Protein AF-A0A916MG91-F1 (afdb_monomer_lite)

pLDDT: mean 70.11, std 14.95, range [37.06, 92.94]

Structure (mmCIF, N/CA/C/O backbone):
data_AF-A0A916MG91-F1
#
_entry.id   AF-A0A916MG91-F1
#
loop_
_atom_site.group_PDB
_atom_site.id
_atom_site.type_symbol
_atom_site.label_atom_id
_atom_site.label_alt_id
_atom_site.label_comp_id
_atom_site.label_asym_id
_atom_site.label_entity_id
_atom_site.label_seq_id
_atom_site.pdbx_PDB_ins_code
_atom_site.Cartn_x
_atom_site.Cartn_y
_atom_site.Cartn_z
_atom_site.occupancy
_atom_site.B_iso_or_equiv
_atom_site.auth_seq_id
_atom_site.auth_comp_id
_atom_site.auth_asym_id
_atom_site.auth_atom_id
_atom_site.pdbx_PDB_model_num
ATOM 1 N N . MET A 1 1 ? -17.943 -15.884 70.610 1.00 44.38 1 MET A N 1
ATOM 2 C CA . MET A 1 1 ? -17.975 -14.439 70.928 1.00 44.38 1 MET A CA 1
ATOM 3 C C . MET A 1 1 ? -16.924 -13.739 70.075 1.00 44.38 1 MET A C 1
ATOM 5 O O . MET A 1 1 ? -15.753 -13.797 70.412 1.00 44.38 1 MET A O 1
ATOM 9 N N . PHE A 1 2 ? -17.312 -13.151 68.939 1.00 49.06 2 PHE A N 1
ATOM 10 C CA . PHE A 1 2 ? -16.419 -12.289 68.156 1.00 49.06 2 PHE A CA 1
ATOM 11 C C . PHE A 1 2 ? -16.442 -10.889 68.780 1.00 49.06 2 PHE A C 1
ATOM 13 O O . PHE A 1 2 ? -17.514 -10.312 68.964 1.00 49.06 2 PHE A O 1
ATOM 20 N N . ALA A 1 3 ? -15.274 -10.386 69.182 1.00 47.41 3 ALA A N 1
ATOM 21 C CA . ALA A 1 3 ? -15.142 -9.119 69.887 1.00 47.41 3 ALA A CA 1
ATOM 22 C C . ALA A 1 3 ? -15.702 -7.952 69.052 1.00 47.41 3 ALA A C 1
ATOM 24 O O . ALA A 1 3 ? -15.454 -7.830 67.852 1.00 47.41 3 ALA A O 1
ATOM 25 N N . LYS A 1 4 ? -16.462 -7.079 69.722 1.00 59.22 4 LYS A N 1
ATOM 26 C CA . LYS A 1 4 ? -17.221 -5.936 69.179 1.00 59.22 4 LYS A CA 1
ATOM 27 C C . LYS A 1 4 ? -16.354 -4.890 68.443 1.00 59.22 4 LYS A C 1
ATOM 29 O O . LYS A 1 4 ? -16.895 -3.985 67.816 1.00 59.22 4 LYS A O 1
ATOM 34 N N . THR A 1 5 ? -15.031 -5.026 68.483 1.00 60.88 5 THR A N 1
ATOM 35 C CA . THR A 1 5 ? -14.034 -4.089 67.949 1.00 60.88 5 THR A CA 1
ATOM 36 C C . THR A 1 5 ? -13.700 -4.265 66.463 1.00 60.88 5 THR A C 1
ATOM 38 O O . THR A 1 5 ? -13.285 -3.295 65.840 1.00 60.88 5 THR A O 1
ATOM 41 N N . ASN A 1 6 ? -13.969 -5.418 65.833 1.00 56.56 6 ASN A N 1
ATOM 42 C CA . ASN A 1 6 ? -13.583 -5.643 64.423 1.00 56.56 6 ASN A CA 1
ATOM 43 C C . ASN A 1 6 ? -14.666 -5.278 63.393 1.00 56.56 6 ASN A C 1
ATOM 45 O O . ASN A 1 6 ? -14.432 -5.368 62.189 1.00 56.56 6 ASN A O 1
ATOM 49 N N . ARG A 1 7 ? -15.855 -4.837 63.830 1.00 60.12 7 ARG A N 1
ATOM 50 C CA . ARG A 1 7 ? -16.972 -4.523 62.917 1.00 60.12 7 ARG A CA 1
ATOM 51 C C . ARG A 1 7 ? -16.680 -3.323 62.010 1.00 60.12 7 ARG A C 1
ATOM 53 O O . ARG A 1 7 ? -17.180 -3.277 60.893 1.00 60.12 7 ARG A O 1
ATOM 60 N N . TRP A 1 8 ? -15.835 -2.398 62.463 1.00 62.75 8 TRP A N 1
ATOM 61 C CA . TRP A 1 8 ? -15.419 -1.221 61.694 1.00 62.75 8 TRP A CA 1
ATOM 62 C C . TRP A 1 8 ? -14.455 -1.551 60.549 1.00 62.75 8 TRP A C 1
ATOM 64 O O . TRP A 1 8 ? -14.476 -0.863 59.535 1.00 62.75 8 TRP A O 1
ATOM 74 N N . ILE A 1 9 ? -13.683 -2.639 60.666 1.00 69.44 9 ILE A N 1
ATOM 75 C CA . ILE A 1 9 ? -12.753 -3.091 59.618 1.00 69.44 9 ILE A CA 1
ATOM 76 C C . ILE A 1 9 ? -13.534 -3.572 58.389 1.00 69.44 9 ILE A C 1
ATOM 78 O O . ILE A 1 9 ? -13.185 -3.242 57.263 1.00 69.44 9 ILE A O 1
ATOM 82 N N . PHE A 1 10 ? -14.645 -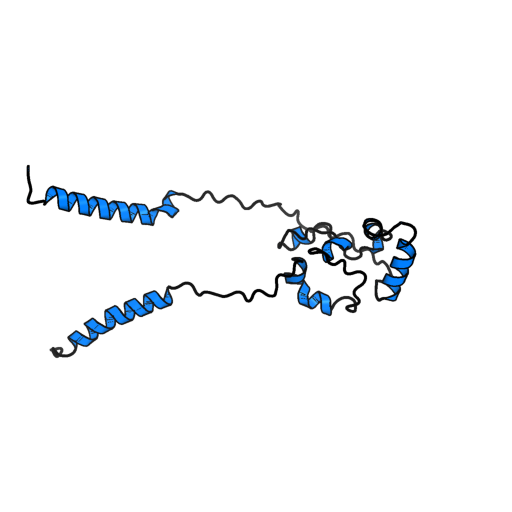4.287 58.591 1.00 62.59 10 PHE A N 1
ATOM 83 C CA . PHE A 1 10 ? -15.494 -4.742 57.485 1.00 62.59 10 PHE A CA 1
ATOM 84 C C . PHE A 1 10 ? -16.262 -3.597 56.815 1.00 62.59 10 PHE A C 1
ATOM 86 O O . PHE A 1 10 ? -16.460 -3.623 55.603 1.00 62.59 10 PHE A O 1
ATOM 93 N N . VAL A 1 11 ? -16.652 -2.570 57.577 1.00 75.44 11 VAL A N 1
ATOM 94 C CA . VAL A 1 11 ? -17.346 -1.391 57.033 1.00 75.44 11 VAL A CA 1
ATOM 95 C C . VAL A 1 11 ? -16.417 -0.540 56.160 1.00 75.44 11 VAL A C 1
ATOM 97 O O . VAL A 1 11 ? -16.887 0.028 55.180 1.00 75.44 11 VAL A O 1
ATOM 100 N N . SER A 1 12 ? -15.111 -0.484 56.449 1.00 77.75 12 SER A N 1
ATOM 101 C CA . SER A 1 12 ? -14.141 0.231 55.604 1.00 77.75 12 SER A CA 1
ATOM 102 C C . SER A 1 12 ? -13.589 -0.608 54.444 1.00 77.75 12 SER A C 1
ATOM 104 O O . SER A 1 12 ? -13.256 -0.052 53.399 1.00 77.75 12 SER A O 1
ATOM 106 N N . MET A 1 13 ? -13.536 -1.939 54.569 1.00 77.62 13 MET A N 1
ATOM 107 C CA . MET A 1 13 ? -13.020 -2.817 53.509 1.00 77.62 13 MET A CA 1
ATOM 108 C C . MET A 1 13 ? -13.930 -2.903 52.278 1.00 77.62 13 MET A C 1
ATOM 110 O O . MET A 1 13 ? -13.443 -2.990 51.154 1.00 77.62 13 MET A O 1
ATOM 114 N N . ILE A 1 14 ? -15.249 -2.895 52.483 1.00 80.81 14 ILE A N 1
ATOM 115 C CA . ILE A 1 14 ? -16.240 -3.028 51.405 1.00 80.81 14 ILE A CA 1
ATOM 116 C C . ILE A 1 14 ? -16.181 -1.858 50.403 1.00 80.81 14 ILE A C 1
ATOM 118 O O . ILE A 1 14 ? -16.087 -2.129 49.204 1.00 80.81 14 ILE A O 1
ATOM 122 N N . PRO A 1 15 ? -16.186 -0.573 50.820 1.00 84.06 15 PRO A N 1
ATOM 123 C CA . PRO A 1 15 ? -16.056 0.532 49.872 1.00 84.06 15 PRO A CA 1
ATOM 124 C C . PRO A 1 15 ? -14.682 0.552 49.189 1.00 84.06 15 PRO A C 1
ATOM 126 O O . PRO A 1 15 ? -14.604 0.895 48.013 1.00 84.06 15 PRO A O 1
ATOM 129 N N . LEU A 1 16 ? -13.616 0.124 49.878 1.00 86.12 16 LEU A N 1
ATOM 130 C CA . LEU A 1 16 ? -12.272 0.029 49.301 1.00 86.12 16 LEU A CA 1
ATOM 131 C C . LEU A 1 16 ? -12.199 -1.025 48.184 1.00 86.12 16 LEU A C 1
ATOM 133 O O . LEU A 1 16 ? -11.658 -0.755 47.115 1.00 86.12 16 LEU A O 1
ATOM 137 N N . LEU A 1 17 ? -12.784 -2.207 48.403 1.00 83.56 17 LEU A N 1
ATOM 138 C CA . LEU A 1 17 ? -12.876 -3.248 47.376 1.00 83.56 17 LEU A CA 1
ATOM 139 C C . LEU A 1 17 ? -13.743 -2.816 46.192 1.00 83.56 17 LEU A C 1
ATOM 141 O O . LEU A 1 17 ? -13.380 -3.095 45.053 1.00 83.56 17 LEU A O 1
ATOM 145 N N . MET A 1 18 ? -14.860 -2.122 46.439 1.00 83.62 18 MET A N 1
ATOM 146 C CA . MET A 1 18 ? -15.688 -1.594 45.351 1.00 83.62 18 MET A CA 1
ATOM 147 C C . MET A 1 18 ? -14.943 -0.543 44.528 1.00 83.62 18 MET A C 1
ATOM 149 O O . MET A 1 18 ? -14.994 -0.595 43.304 1.00 83.62 18 MET A O 1
ATOM 153 N N . ALA A 1 19 ? -14.204 0.366 45.168 1.00 86.25 19 ALA A N 1
ATOM 154 C CA . ALA A 1 19 ? -13.385 1.346 44.459 1.00 86.25 19 ALA A CA 1
ATOM 155 C C . ALA A 1 19 ? -12.307 0.666 43.599 1.00 86.25 19 ALA A C 1
ATOM 157 O O . ALA A 1 19 ? -12.116 1.035 42.443 1.00 86.25 19 ALA A O 1
ATOM 158 N N . LEU A 1 20 ? -11.650 -0.373 44.125 1.00 86.19 20 LEU A N 1
ATOM 159 C CA . LEU A 1 20 ? -10.637 -1.125 43.387 1.00 86.19 20 LEU A CA 1
ATOM 160 C C . LEU A 1 20 ? -11.232 -1.889 42.193 1.00 86.19 20 LEU A C 1
ATOM 162 O O . LEU A 1 20 ? -10.651 -1.879 41.110 1.00 86.19 20 LEU A O 1
ATOM 166 N N . ALA A 1 21 ? -12.406 -2.502 42.363 1.00 83.12 21 ALA A N 1
ATOM 167 C CA . ALA A 1 21 ? -13.119 -3.177 41.280 1.00 83.12 21 ALA A CA 1
ATOM 168 C C . ALA A 1 21 ? -13.534 -2.201 40.168 1.00 83.12 21 ALA A C 1
ATOM 170 O O . ALA A 1 21 ? -13.414 -2.535 38.991 1.00 83.12 21 ALA A O 1
ATOM 171 N N . VAL A 1 22 ? -13.949 -0.978 40.527 1.00 85.31 22 VAL A N 1
ATOM 172 C CA . VAL A 1 22 ? -14.235 0.083 39.552 1.00 85.31 22 VAL A CA 1
ATOM 173 C C . VAL A 1 22 ? -12.969 0.452 38.783 1.00 85.31 22 VAL A C 1
ATOM 175 O O . VAL A 1 22 ? -13.018 0.460 37.558 1.00 85.31 22 VAL A O 1
ATOM 178 N N . ILE A 1 23 ? -11.836 0.660 39.468 1.00 80.94 23 ILE A N 1
ATOM 179 C CA . ILE A 1 23 ? -10.546 1.002 38.839 1.00 80.94 23 ILE A CA 1
ATOM 180 C C . ILE A 1 23 ? -10.093 -0.079 37.844 1.00 80.94 23 ILE A C 1
ATOM 182 O O . ILE A 1 23 ? -9.669 0.239 36.736 1.00 80.94 23 ILE A O 1
ATOM 186 N N . LEU A 1 24 ? -10.244 -1.355 38.205 1.00 77.88 24 LEU A N 1
ATOM 187 C CA . 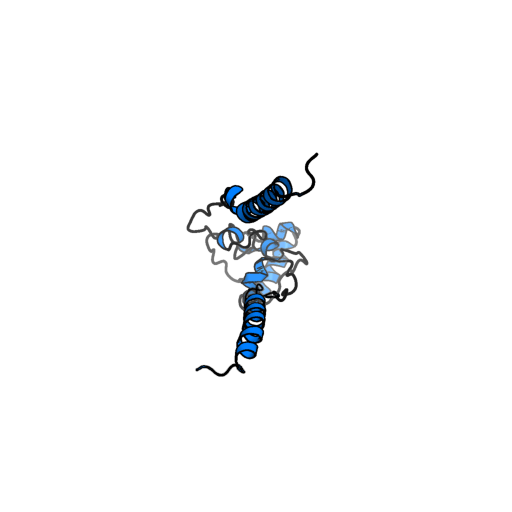LEU A 1 24 ? -9.907 -2.499 37.346 1.00 77.88 24 LEU A CA 1
ATOM 188 C C . LEU A 1 24 ? -10.868 -2.683 36.161 1.00 77.88 24 LEU A C 1
ATOM 190 O O . LEU A 1 24 ? -10.529 -3.375 35.205 1.00 77.88 24 LEU A O 1
ATOM 194 N N . SER A 1 25 ? -12.058 -2.084 36.220 1.00 73.25 25 SER A N 1
ATOM 195 C CA . SER A 1 25 ? -13.046 -2.113 35.137 1.00 73.25 25 SER A CA 1
ATOM 196 C C . SER A 1 25 ? -12.955 -0.921 34.181 1.00 73.25 25 SER A C 1
ATOM 198 O O . SER A 1 25 ? -13.704 -0.881 33.201 1.00 73.25 25 SER A O 1
ATOM 200 N N . LEU A 1 26 ? -12.046 0.037 34.420 1.00 76.38 26 LEU A N 1
ATOM 201 C CA . LEU A 1 26 ? -11.750 1.032 33.395 1.00 76.38 26 LEU A CA 1
ATOM 202 C C . LEU A 1 26 ? -11.085 0.330 32.202 1.00 76.38 26 LEU A C 1
ATOM 204 O O . LEU A 1 26 ? -10.164 -0.466 32.395 1.00 76.38 26 LEU A O 1
ATOM 208 N N . PRO A 1 27 ? -11.526 0.616 30.965 1.00 69.88 27 PRO A N 1
ATOM 209 C CA . PRO A 1 27 ? -10.853 0.104 29.785 1.00 69.88 27 PRO A CA 1
ATOM 210 C C . PRO A 1 27 ? -9.400 0.580 29.802 1.00 69.88 27 PRO A C 1
ATOM 212 O O . PRO A 1 27 ? -9.133 1.769 29.996 1.00 69.88 27 PRO A O 1
ATOM 215 N N . ALA A 1 28 ? -8.464 -0.349 29.606 1.00 63.56 28 ALA A N 1
ATOM 216 C CA . ALA A 1 28 ? -7.064 -0.011 29.414 1.00 63.56 28 ALA A CA 1
ATOM 217 C C . ALA A 1 28 ? -6.964 0.934 28.210 1.00 63.56 28 ALA A C 1
ATOM 219 O O . ALA A 1 28 ? -7.236 0.541 27.075 1.00 63.56 28 ALA A O 1
ATOM 220 N N . GLN A 1 29 ? -6.616 2.195 28.464 1.00 54.47 29 GLN A N 1
ATOM 221 C CA . GLN A 1 29 ? -6.319 3.139 27.399 1.00 54.47 29 GLN A CA 1
ATOM 222 C C . GLN A 1 29 ? -4.931 2.801 26.861 1.00 54.47 29 GLN A C 1
ATOM 224 O O . GLN A 1 29 ? -3.916 3.283 27.356 1.00 54.47 29 GLN A O 1
ATOM 229 N N . ALA A 1 30 ? -4.888 1.919 25.865 1.00 49.25 30 ALA A N 1
ATOM 230 C CA . ALA A 1 30 ? -3.726 1.801 25.007 1.00 49.25 30 ALA A CA 1
ATOM 231 C C . ALA A 1 30 ? -3.661 3.076 24.159 1.00 49.25 30 ALA A C 1
ATOM 233 O O . ALA A 1 30 ? -4.478 3.280 23.262 1.00 49.25 30 ALA A O 1
ATOM 234 N N . SER A 1 31 ? -2.711 3.959 24.464 1.00 48.81 31 SER A N 1
ATOM 235 C CA . SER A 1 31 ? -2.308 4.977 23.501 1.00 48.81 31 SER A CA 1
ATOM 236 C C . SER A 1 31 ? -1.502 4.253 22.435 1.00 48.81 31 SER A C 1
ATOM 238 O O . SER A 1 31 ? -0.371 3.844 22.697 1.00 48.81 31 SER A O 1
ATOM 240 N N . ALA A 1 32 ? -2.070 4.086 21.243 1.00 40.44 32 ALA A N 1
ATOM 241 C CA . ALA A 1 32 ? -1.239 3.865 20.073 1.00 40.44 32 ALA A CA 1
ATOM 242 C C . ALA A 1 32 ? -0.272 5.053 20.012 1.00 40.44 32 ALA A C 1
ATOM 244 O O . ALA A 1 32 ? -0.703 6.208 19.988 1.00 40.44 32 ALA A O 1
ATOM 245 N N . GLN A 1 33 ? 1.033 4.789 20.072 1.00 38.31 33 GLN A N 1
ATOM 246 C CA . GLN A 1 33 ? 1.975 5.752 19.529 1.00 38.31 33 GLN A CA 1
ATOM 247 C C . GLN A 1 33 ? 1.587 5.859 18.065 1.00 38.31 33 GLN A C 1
ATOM 249 O O . GLN A 1 33 ? 1.657 4.877 17.330 1.00 38.31 33 GLN A O 1
ATOM 254 N N . THR A 1 34 ? 1.082 7.021 17.668 1.00 42.53 34 THR A N 1
ATOM 255 C CA . THR A 1 34 ? 1.038 7.383 16.263 1.00 42.53 34 THR A CA 1
ATOM 256 C C . THR A 1 34 ? 2.493 7.386 15.812 1.00 42.53 34 THR A C 1
ATOM 258 O O . THR A 1 34 ? 3.187 8.392 15.973 1.00 42.53 34 THR A O 1
ATOM 261 N N . ALA A 1 35 ? 2.978 6.242 15.314 1.00 44.47 35 ALA A N 1
ATOM 262 C CA . ALA A 1 35 ? 3.987 6.248 14.271 1.00 44.47 35 ALA A CA 1
ATOM 263 C C . ALA A 1 35 ? 3.487 7.304 13.287 1.00 44.47 35 ALA A C 1
ATOM 265 O O . ALA A 1 35 ? 2.307 7.268 12.916 1.00 44.47 35 ALA A O 1
ATOM 266 N N . GLY A 1 36 ? 4.294 8.350 13.085 1.00 43.06 36 GLY A N 1
ATOM 267 C CA . GLY A 1 36 ? 3.879 9.544 12.356 1.00 43.06 36 GLY A CA 1
ATOM 268 C C . GLY A 1 36 ? 3.121 9.108 11.119 1.00 43.06 36 GLY A C 1
ATOM 269 O O . GLY A 1 36 ? 3.588 8.194 10.451 1.00 43.06 36 GLY A O 1
ATOM 270 N N . THR A 1 37 ? 1.929 9.674 10.912 1.00 42.88 37 THR A N 1
ATOM 271 C CA . THR A 1 37 ? 1.042 9.372 9.785 1.00 42.88 37 THR A CA 1
ATOM 272 C C . THR A 1 37 ? 1.891 9.213 8.538 1.00 42.88 37 THR A C 1
ATOM 274 O O . THR A 1 37 ? 2.344 10.205 7.969 1.00 42.88 37 THR A O 1
ATOM 277 N N . SER A 1 38 ? 2.194 7.969 8.169 1.00 53.09 38 SER A N 1
ATOM 278 C CA . SER A 1 38 ? 2.773 7.710 6.876 1.00 53.09 38 SER A CA 1
ATOM 279 C C . SER A 1 38 ? 1.610 7.969 5.945 1.00 53.09 38 SER A C 1
ATOM 281 O O . SER A 1 38 ? 0.609 7.255 5.979 1.00 53.09 38 SER A O 1
ATOM 283 N N . ASP A 1 39 ? 1.709 9.027 5.146 1.00 62.31 39 ASP A N 1
ATOM 284 C CA . ASP A 1 39 ? 0.691 9.336 4.140 1.00 62.31 39 ASP A CA 1
ATOM 285 C C . ASP A 1 39 ? 0.498 8.153 3.159 1.00 62.31 39 ASP A C 1
ATOM 287 O O . ASP A 1 39 ? -0.479 8.115 2.424 1.00 62.31 39 ASP A O 1
ATOM 291 N N . ASN A 1 40 ? 1.401 7.162 3.202 1.00 69.81 40 ASN A N 1
ATOM 292 C CA . ASN A 1 40 ? 1.335 5.875 2.528 1.00 69.81 40 ASN A CA 1
ATOM 293 C C . ASN A 1 40 ? 0.917 4.744 3.494 1.00 69.81 40 ASN A C 1
ATOM 295 O O . ASN A 1 40 ? 1.648 4.415 4.433 1.00 69.81 40 ASN A O 1
ATOM 299 N N . THR A 1 41 ? -0.216 4.098 3.229 1.00 76.31 41 THR A N 1
ATOM 300 C CA . THR A 1 41 ? -0.735 2.945 3.993 1.00 76.31 41 THR A CA 1
ATOM 301 C C . THR A 1 41 ? 0.103 1.674 3.819 1.00 76.31 41 THR A C 1
ATOM 303 O O . THR A 1 41 ? 0.194 0.866 4.743 1.00 76.31 41 THR A O 1
ATOM 306 N N . CYS A 1 42 ? 0.790 1.506 2.686 1.00 78.81 42 CYS A N 1
ATOM 307 C CA . CYS A 1 42 ? 1.648 0.352 2.416 1.00 78.81 42 CYS A CA 1
ATOM 308 C C . CYS A 1 42 ? 2.822 0.289 3.401 1.00 78.81 42 CYS A C 1
ATOM 310 O O . CYS A 1 42 ? 3.200 -0.794 3.852 1.00 78.81 42 CYS A O 1
ATOM 312 N N . LEU A 1 43 ? 3.359 1.447 3.804 1.00 77.12 43 LEU A N 1
ATOM 313 C CA . LEU A 1 43 ? 4.452 1.525 4.778 1.00 77.12 43 LEU A CA 1
ATOM 314 C C . LEU A 1 43 ? 4.056 0.994 6.158 1.00 77.12 43 LEU A C 1
ATOM 316 O O . LEU A 1 43 ? 4.927 0.543 6.885 1.00 77.12 43 LEU A O 1
ATOM 320 N N . THR A 1 44 ? 2.763 0.926 6.488 1.00 78.56 44 THR A N 1
ATOM 321 C CA . THR A 1 44 ? 2.311 0.319 7.752 1.00 78.56 44 THR A CA 1
ATOM 322 C C . THR A 1 44 ? 2.690 -1.165 7.855 1.00 78.56 44 THR A C 1
ATOM 324 O O . THR A 1 44 ? 2.893 -1.676 8.953 1.00 78.56 44 THR A O 1
ATOM 327 N N . CYS A 1 45 ? 2.790 -1.874 6.725 1.00 74.88 45 CYS A N 1
ATOM 328 C CA . CYS A 1 45 ? 3.204 -3.282 6.685 1.00 74.88 45 CYS A CA 1
ATOM 329 C C . CYS A 1 45 ? 4.605 -3.489 6.090 1.00 74.88 45 CYS A C 1
ATOM 331 O O . CYS A 1 45 ? 5.200 -4.545 6.297 1.00 74.88 45 CYS A O 1
ATOM 333 N N . HIS A 1 46 ? 5.124 -2.503 5.355 1.00 75.75 46 HIS A N 1
ATOM 334 C CA . HIS A 1 46 ? 6.378 -2.595 4.604 1.00 75.75 46 HIS A CA 1
ATOM 335 C C . HIS A 1 46 ? 7.491 -1.670 5.127 1.00 75.75 46 HIS A C 1
ATOM 337 O O . HIS A 1 46 ? 8.490 -1.501 4.434 1.00 75.75 46 HIS A O 1
ATOM 343 N N . GLU A 1 47 ? 7.356 -1.115 6.338 1.00 65.62 47 GLU A N 1
ATOM 344 C CA . GLU A 1 47 ? 8.323 -0.185 6.949 1.00 65.62 47 GLU A CA 1
ATOM 345 C C . GLU A 1 47 ? 9.765 -0.727 6.917 1.00 65.62 47 GLU A C 1
ATOM 347 O O . GLU A 1 47 ? 10.668 -0.058 6.423 1.00 65.62 47 GLU A O 1
ATOM 352 N N . ASP A 1 48 ? 9.966 -1.984 7.329 1.00 56.03 48 ASP A N 1
ATOM 353 C CA . ASP A 1 48 ? 11.287 -2.634 7.347 1.00 56.03 48 ASP A CA 1
ATOM 354 C C . ASP A 1 48 ? 11.697 -3.221 5.990 1.00 56.03 48 ASP A C 1
ATOM 356 O O . ASP A 1 48 ? 12.884 -3.311 5.668 1.00 56.03 48 ASP A O 1
ATOM 360 N N . LEU A 1 49 ? 10.721 -3.617 5.167 1.00 54.34 49 LEU A N 1
ATOM 361 C CA . LEU A 1 49 ? 10.977 -4.156 3.827 1.00 54.34 49 LEU A CA 1
ATOM 362 C C . LEU A 1 49 ? 11.518 -3.075 2.885 1.00 54.34 49 LEU A C 1
ATOM 364 O O . LEU A 1 49 ? 12.298 -3.393 1.993 1.00 54.34 49 LEU A O 1
ATOM 368 N N . TYR A 1 50 ? 11.196 -1.808 3.152 1.00 51.75 50 TYR A N 1
ATOM 369 C CA . TYR A 1 50 ? 11.753 -0.640 2.470 1.00 51.75 50 TYR A CA 1
ATOM 370 C C . TYR A 1 50 ? 13.267 -0.474 2.691 1.00 51.75 50 TYR A C 1
ATOM 372 O O . TYR A 1 50 ? 13.973 0.063 1.840 1.00 51.75 50 TYR A O 1
ATOM 380 N N . TYR A 1 51 ? 13.782 -0.954 3.827 1.00 42.56 51 TYR A N 1
ATOM 381 C CA . TYR A 1 51 ? 15.212 -0.921 4.144 1.00 42.56 51 TYR A CA 1
ATOM 382 C C . TYR A 1 51 ? 15.959 -2.186 3.703 1.00 42.56 51 TYR A C 1
ATOM 384 O O . TYR A 1 51 ? 17.190 -2.177 3.668 1.00 42.56 51 TYR A O 1
ATOM 392 N N . LEU A 1 52 ? 15.241 -3.274 3.395 1.00 37.06 52 LEU A N 1
ATOM 393 C CA . LEU A 1 52 ? 15.826 -4.613 3.273 1.00 37.06 52 LEU A CA 1
ATOM 394 C C . LEU A 1 52 ? 15.623 -5.301 1.921 1.00 37.06 52 LEU A C 1
ATOM 396 O O . LEU A 1 52 ? 16.384 -6.225 1.642 1.00 37.06 52 LEU A O 1
ATOM 400 N N . HIS A 1 53 ? 14.689 -4.867 1.068 1.00 40.00 53 HIS A N 1
ATOM 401 C CA . HIS A 1 53 ? 14.592 -5.390 -0.296 1.00 40.00 53 HIS A CA 1
ATOM 402 C C . HIS A 1 53 ? 14.782 -4.295 -1.353 1.00 40.00 53 HIS A C 1
ATOM 404 O O . HIS A 1 53 ? 14.028 -3.332 -1.437 1.00 40.00 53 HIS A O 1
ATOM 410 N N . ASP A 1 54 ? 15.853 -4.512 -2.122 1.00 43.75 54 ASP A N 1
ATOM 411 C CA . ASP A 1 54 ? 16.361 -3.798 -3.295 1.00 43.75 54 ASP A CA 1
ATOM 412 C C . ASP A 1 54 ? 17.105 -2.478 -3.012 1.00 43.75 54 ASP A C 1
ATOM 414 O O . ASP A 1 54 ? 16.766 -1.383 -3.445 1.00 43.75 54 ASP A O 1
ATOM 418 N N . SER A 1 55 ? 18.225 -2.608 -2.290 1.00 49.59 55 SER A N 1
ATOM 419 C CA . SER A 1 55 ? 19.331 -1.634 -2.166 1.00 49.59 55 SER A CA 1
ATOM 420 C C . SER A 1 55 ? 19.044 -0.261 -1.536 1.00 49.59 55 SER A C 1
ATOM 422 O O . SER A 1 55 ? 19.984 0.514 -1.347 1.00 49.59 55 SER A O 1
ATOM 424 N N . GLY A 1 56 ? 17.795 0.056 -1.175 1.00 43.03 56 GLY A N 1
ATOM 425 C CA . GLY A 1 56 ? 17.428 1.359 -0.604 1.00 43.03 56 GLY A CA 1
ATOM 426 C C . GLY A 1 56 ? 17.671 2.530 -1.565 1.00 43.03 56 GLY A C 1
ATOM 427 O O . GLY A 1 56 ? 17.731 3.688 -1.141 1.00 43.03 56 GLY A O 1
ATOM 428 N N . LYS A 1 57 ? 17.856 2.241 -2.859 1.00 51.38 57 LYS A N 1
ATOM 429 C CA . LYS A 1 57 ? 18.110 3.253 -3.876 1.00 51.38 57 LYS A CA 1
ATOM 430 C C . LYS A 1 57 ? 16.798 3.713 -4.468 1.00 51.38 57 LYS A C 1
ATOM 432 O O . LYS A 1 57 ? 16.085 3.049 -5.211 1.00 51.38 57 LYS A O 1
ATOM 437 N N . LEU A 1 58 ? 16.480 4.904 -4.021 1.00 53.38 58 LEU A N 1
ATOM 438 C CA . LEU A 1 58 ? 15.204 5.532 -4.141 1.00 53.38 58 LEU A CA 1
ATOM 439 C C . LEU A 1 58 ? 15.065 6.169 -5.525 1.00 53.38 58 LEU A C 1
ATOM 441 O O . LEU A 1 58 ? 15.354 7.350 -5.720 1.00 53.38 58 LEU A O 1
ATOM 445 N N . CYS A 1 59 ? 14.654 5.377 -6.505 1.00 52.50 59 CYS A N 1
ATOM 446 C CA . CYS A 1 59 ? 14.484 5.887 -7.853 1.00 52.50 59 CYS A CA 1
ATOM 447 C C . CYS A 1 59 ? 13.115 6.569 -7.977 1.00 52.50 59 CYS A C 1
ATOM 449 O O . CYS A 1 59 ? 12.080 5.916 -8.051 1.00 52.50 59 CYS A O 1
ATOM 451 N N . CYS A 1 60 ? 13.135 7.905 -8.004 1.00 56.53 60 CYS A N 1
ATOM 452 C CA . CYS A 1 60 ? 11.962 8.775 -8.142 1.00 56.53 60 CYS A CA 1
ATOM 453 C C . CYS A 1 60 ? 10.940 8.671 -6.985 1.00 56.53 60 CYS A C 1
ATOM 455 O O . CYS A 1 60 ? 9.811 8.240 -7.198 1.00 56.53 60 CYS A O 1
ATOM 457 N N . ILE A 1 61 ? 11.265 9.172 -5.777 1.00 56.09 61 ILE A N 1
ATOM 458 C CA . ILE A 1 61 ? 10.185 9.611 -4.867 1.00 56.09 61 ILE A CA 1
ATOM 459 C C . ILE A 1 61 ? 9.481 10.779 -5.548 1.00 56.09 61 ILE A C 1
ATOM 461 O O . ILE A 1 61 ? 10.023 11.880 -5.674 1.00 56.09 61 ILE A O 1
ATOM 465 N N . THR A 1 62 ? 8.240 10.546 -5.947 1.00 55.31 62 THR A N 1
ATOM 466 C CA . THR A 1 62 ? 7.265 11.624 -5.997 1.00 55.31 62 THR A CA 1
ATOM 467 C C . THR A 1 62 ? 6.840 11.889 -4.554 1.00 55.31 62 THR A C 1
ATOM 469 O O . THR A 1 62 ? 6.584 10.957 -3.793 1.00 55.31 62 THR A O 1
ATOM 472 N N . THR A 1 63 ? 6.817 13.151 -4.123 1.00 56.06 63 THR A N 1
ATOM 473 C CA . THR A 1 63 ? 6.293 13.544 -2.803 1.00 56.06 63 THR A CA 1
ATOM 474 C C . THR A 1 63 ? 4.769 13.403 -2.800 1.00 56.06 63 THR A C 1
ATOM 476 O O . THR A 1 63 ? 4.048 14.399 -2.782 1.00 56.06 63 THR A O 1
ATOM 479 N N . HIS A 1 64 ? 4.280 12.172 -2.921 1.00 56.47 64 HIS A N 1
ATOM 480 C CA . HIS A 1 64 ? 2.869 11.830 -2.973 1.00 56.47 64 HIS A CA 1
ATOM 481 C C . HIS A 1 64 ? 2.543 10.828 -1.867 1.00 56.47 64 HIS A C 1
ATOM 483 O O . HIS A 1 64 ? 3.358 9.959 -1.545 1.00 56.47 64 HIS A O 1
ATOM 489 N N . ALA A 1 65 ? 1.343 10.964 -1.300 1.00 55.88 65 ALA A N 1
ATOM 490 C CA . ALA A 1 65 ? 0.846 10.119 -0.219 1.00 55.88 65 ALA A CA 1
ATOM 491 C C . ALA A 1 65 ? 0.995 8.625 -0.569 1.00 55.88 65 ALA A C 1
ATOM 493 O O . ALA A 1 65 ? 1.694 7.895 0.120 1.00 55.88 65 ALA A O 1
ATOM 494 N N . ASP A 1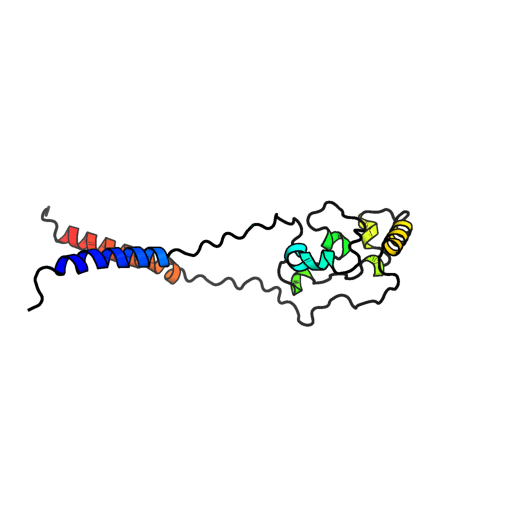 66 ? 0.529 8.218 -1.750 1.00 62.59 66 ASP A N 1
ATOM 495 C CA . ASP A 1 66 ? 0.552 6.822 -2.214 1.00 62.59 66 ASP A CA 1
ATOM 496 C C . ASP A 1 66 ? 1.727 6.492 -3.152 1.00 62.59 66 ASP A C 1
ATOM 498 O O . ASP A 1 66 ? 1.565 5.802 -4.160 1.00 62.59 66 ASP A O 1
ATOM 502 N N . HIS A 1 67 ? 2.925 7.004 -2.860 1.00 71.31 67 HIS A N 1
ATOM 503 C CA . HIS A 1 67 ? 4.092 6.881 -3.749 1.00 71.31 67 HIS A CA 1
ATOM 504 C C . HIS A 1 67 ? 4.428 5.436 -4.177 1.00 71.31 67 HIS A C 1
ATOM 506 O O . HIS A 1 67 ? 4.965 5.245 -5.265 1.00 71.31 67 HIS A O 1
ATOM 512 N N . CYS A 1 68 ? 4.085 4.417 -3.376 1.00 78.88 68 CYS A N 1
ATOM 513 C CA . CYS A 1 68 ? 4.256 3.012 -3.765 1.00 78.88 68 CYS A CA 1
ATOM 514 C C . CYS A 1 68 ? 3.321 2.627 -4.917 1.00 78.88 68 CYS A C 1
ATOM 516 O O . CYS A 1 68 ? 3.784 2.113 -5.933 1.00 78.88 68 CYS A O 1
ATOM 518 N N . ALA A 1 69 ? 2.023 2.913 -4.782 1.00 81.69 69 ALA A N 1
ATOM 519 C CA . ALA A 1 69 ? 1.023 2.583 -5.796 1.00 81.69 69 ALA A CA 1
ATOM 520 C C . ALA A 1 69 ? 1.192 3.414 -7.077 1.00 81.69 69 ALA A C 1
ATOM 522 O O . ALA A 1 69 ? 0.815 2.972 -8.158 1.00 81.69 69 ALA A O 1
ATOM 523 N N . GLY A 1 70 ? 1.836 4.583 -6.982 1.00 78.56 70 GLY A N 1
ATOM 524 C CA . GLY A 1 70 ? 2.200 5.394 -8.147 1.00 78.56 70 GLY A CA 1
ATOM 525 C C . GLY A 1 70 ? 3.102 4.671 -9.155 1.00 78.56 70 GLY A C 1
ATOM 526 O O . GLY A 1 70 ? 3.036 4.976 -10.342 1.00 78.56 70 GLY A O 1
ATOM 527 N N . CYS A 1 71 ? 3.899 3.696 -8.711 1.00 77.88 71 CYS A N 1
ATOM 528 C CA . CYS A 1 71 ? 4.727 2.870 -9.594 1.00 77.88 71 CYS A CA 1
ATOM 529 C C . CYS A 1 71 ? 4.248 1.415 -9.636 1.00 77.88 71 CYS A C 1
ATOM 531 O O . CYS A 1 71 ? 4.142 0.833 -10.710 1.00 77.88 71 CYS A O 1
ATOM 533 N N . HIS A 1 72 ? 3.951 0.837 -8.473 1.00 80.50 72 HIS A N 1
ATOM 534 C CA . HIS A 1 72 ? 3.637 -0.582 -8.310 1.00 80.50 72 HIS A CA 1
ATOM 535 C C . HIS A 1 72 ? 2.150 -0.913 -8.444 1.00 80.50 72 HIS A C 1
ATOM 537 O O . HIS A 1 72 ? 1.789 -2.075 -8.303 1.00 80.50 72 HIS A O 1
ATOM 543 N N . GLU A 1 73 ? 1.284 0.060 -8.739 1.00 82.62 73 GLU A N 1
ATOM 544 C CA . GLU A 1 73 ? -0.171 -0.130 -8.791 1.00 82.62 73 GLU A CA 1
ATOM 545 C C . GLU A 1 73 ? -0.729 -0.688 -7.461 1.00 82.62 73 GLU A C 1
ATOM 547 O O . GLU A 1 73 ? -0.211 -0.395 -6.380 1.00 82.62 73 GLU A O 1
ATOM 552 N N . GLY A 1 74 ? -1.810 -1.468 -7.515 1.00 85.81 74 GLY A N 1
ATOM 553 C CA . GLY A 1 74 ? -2.520 -1.957 -6.335 1.00 85.81 74 GLY A CA 1
ATOM 554 C C . GLY A 1 74 ? -3.533 -0.953 -5.780 1.00 85.81 74 GLY A C 1
ATOM 555 O O . GLY A 1 74 ? -3.835 0.076 -6.386 1.00 85.81 74 GLY A O 1
ATOM 556 N N . ASN A 1 75 ? -4.098 -1.272 -4.616 1.00 86.31 75 ASN A N 1
ATOM 557 C CA . ASN A 1 75 ? -5.100 -0.443 -3.953 1.00 86.31 75 ASN A CA 1
ATOM 558 C C . ASN A 1 75 ? -4.549 0.146 -2.641 1.00 86.31 75 ASN A C 1
ATOM 560 O O . ASN A 1 75 ? -4.661 -0.501 -1.595 1.00 86.31 75 ASN A O 1
ATOM 564 N N . PRO A 1 76 ? -4.034 1.391 -2.650 1.00 83.06 76 PRO A N 1
ATOM 565 C CA . PRO A 1 76 ? -3.494 2.024 -1.446 1.00 83.06 76 PRO A CA 1
ATOM 566 C C . PRO A 1 76 ? -4.581 2.381 -0.418 1.00 83.06 76 PRO A C 1
ATOM 568 O O . PRO A 1 76 ? -4.285 2.729 0.720 1.00 83.06 76 PRO A O 1
ATOM 571 N N . THR A 1 77 ? -5.864 2.288 -0.775 1.00 83.81 77 THR A N 1
ATOM 572 C CA . THR A 1 77 ? -6.963 2.624 0.145 1.00 83.81 77 THR A CA 1
ATOM 573 C C . THR A 1 77 ? -7.390 1.455 1.037 1.00 83.81 77 THR A C 1
ATOM 575 O O . THR A 1 77 ? -8.142 1.667 1.989 1.00 83.81 77 THR A O 1
ATOM 578 N N . SER A 1 78 ? -6.928 0.227 0.757 1.00 83.25 78 SER A N 1
ATOM 579 C CA . SER A 1 78 ? -7.255 -0.956 1.562 1.00 83.25 78 SER A CA 1
ATOM 580 C C . SER A 1 78 ? -6.098 -1.362 2.472 1.00 83.25 78 SER A C 1
ATOM 582 O O . SER A 1 78 ? -4.945 -1.402 2.060 1.00 83.25 78 SER A O 1
ATOM 584 N N . MET A 1 79 ? -6.432 -1.731 3.710 1.00 83.62 79 MET A N 1
ATOM 585 C CA . MET A 1 79 ? -5.497 -2.322 4.678 1.00 83.62 79 MET A CA 1
ATOM 586 C C . MET A 1 79 ? -5.523 -3.856 4.670 1.00 83.62 79 MET A C 1
ATOM 588 O O . MET A 1 79 ? -4.802 -4.494 5.436 1.00 83.62 79 MET A O 1
ATOM 592 N N . LYS A 1 80 ? -6.379 -4.475 3.848 1.00 85.75 80 LYS A N 1
ATOM 593 C CA . LYS A 1 80 ? -6.397 -5.930 3.679 1.00 85.75 80 LYS A CA 1
ATOM 594 C C . LYS A 1 80 ? -5.412 -6.301 2.581 1.00 85.75 80 LYS A C 1
ATOM 596 O O . LYS A 1 80 ? -5.561 -5.834 1.457 1.00 85.75 80 LYS A O 1
ATOM 601 N N . LYS A 1 81 ? -4.458 -7.174 2.898 1.00 83.06 81 LYS A N 1
ATOM 602 C CA . LYS A 1 81 ? -3.356 -7.565 2.010 1.00 83.06 81 LYS A CA 1
ATOM 603 C C . LYS A 1 81 ? -3.822 -7.997 0.618 1.00 83.06 81 LYS A C 1
ATOM 605 O O . LYS A 1 81 ? -3.256 -7.592 -0.388 1.00 83.06 81 LYS A O 1
ATOM 610 N N . GLU A 1 82 ? -4.848 -8.833 0.552 1.00 86.19 82 GLU A N 1
ATOM 611 C CA . GLU A 1 82 ? -5.328 -9.401 -0.707 1.00 86.19 82 GLU A CA 1
ATOM 612 C C . GLU A 1 82 ? -5.994 -8.334 -1.586 1.00 86.19 82 GLU A C 1
ATOM 614 O O . GLU A 1 82 ? -5.868 -8.370 -2.807 1.00 86.19 82 GLU A O 1
ATOM 619 N N . GLU A 1 83 ? -6.681 -7.367 -0.973 1.00 85.50 83 GLU A N 1
ATOM 620 C CA . GLU A 1 83 ? -7.295 -6.241 -1.680 1.00 85.50 83 GLU A CA 1
ATOM 621 C C . GLU A 1 83 ? -6.258 -5.179 -2.062 1.00 85.50 83 GLU A C 1
ATOM 623 O O . GLU A 1 83 ? -6.337 -4.626 -3.155 1.00 85.50 83 GLU A O 1
ATOM 628 N N . SER A 1 84 ? -5.287 -4.897 -1.188 1.00 86.00 84 SER A N 1
ATOM 629 C CA . SER A 1 84 ? -4.243 -3.897 -1.424 1.00 86.00 84 SER A CA 1
ATOM 630 C C . SER A 1 84 ? -3.260 -4.333 -2.507 1.00 86.00 84 SER A C 1
ATOM 632 O O . SER A 1 84 ? -2.810 -3.506 -3.297 1.00 86.00 84 SER A O 1
ATOM 634 N N . HIS A 1 85 ? -2.966 -5.632 -2.595 1.00 87.44 85 HIS A N 1
ATOM 635 C CA . HIS A 1 85 ? -2.068 -6.196 -3.605 1.00 87.44 85 HIS A CA 1
ATOM 636 C C . HIS A 1 85 ? -2.775 -6.597 -4.904 1.00 87.44 85 HIS A C 1
ATOM 638 O O . HIS A 1 85 ? -2.122 -7.069 -5.836 1.00 87.44 85 HIS A O 1
ATOM 644 N N . LEU A 1 86 ? -4.098 -6.443 -4.994 1.00 84.50 86 LEU A N 1
ATOM 645 C CA . LEU A 1 86 ? -4.832 -6.811 -6.197 1.00 84.50 86 LEU A CA 1
ATOM 646 C C . LEU A 1 86 ? -4.369 -5.954 -7.385 1.00 84.50 86 LEU A C 1
ATOM 648 O O . LEU A 1 86 ? -4.531 -4.736 -7.375 1.00 84.50 86 LEU A O 1
ATOM 652 N N . GLY A 1 87 ? -3.814 -6.599 -8.415 1.00 81.25 87 GLY A N 1
ATOM 653 C CA . GLY A 1 87 ? -3.277 -5.902 -9.588 1.00 81.25 87 GLY A CA 1
ATOM 654 C C . GLY A 1 87 ? -1.947 -5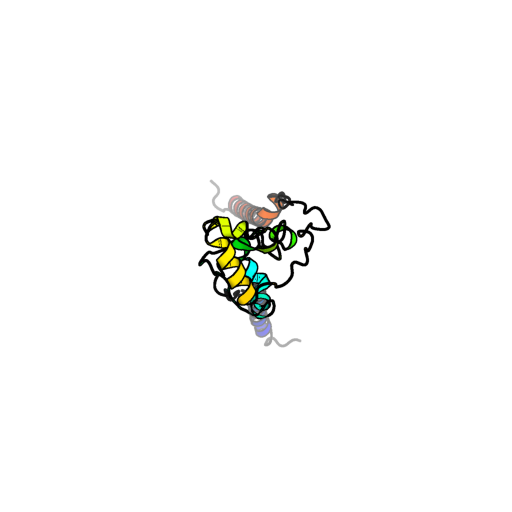.181 -9.343 1.00 81.25 87 GLY A C 1
ATOM 655 O O . GLY A 1 87 ? -1.547 -4.377 -10.180 1.00 81.25 87 GLY A O 1
ATOM 656 N N . LEU A 1 88 ? -1.270 -5.460 -8.224 1.00 84.88 88 LEU A N 1
ATOM 657 C CA . LEU A 1 88 ? 0.063 -4.940 -7.935 1.00 84.88 88 LEU A CA 1
ATOM 658 C C . LEU A 1 88 ? 1.076 -5.462 -8.966 1.00 84.88 88 LEU A C 1
ATOM 660 O O . LEU A 1 88 ? 1.168 -6.666 -9.225 1.00 84.88 88 LEU A O 1
ATOM 664 N N . LEU A 1 89 ? 1.870 -4.547 -9.506 1.00 77.25 89 LEU A N 1
ATOM 665 C CA . LEU A 1 89 ? 3.024 -4.815 -10.347 1.00 77.25 89 LEU A CA 1
ATOM 666 C C . LEU A 1 89 ? 4.280 -4.834 -9.478 1.00 77.25 89 LEU A C 1
ATOM 668 O O . LEU A 1 89 ? 4.735 -3.803 -8.982 1.00 77.25 89 LEU A O 1
ATOM 672 N N . LEU A 1 90 ? 4.873 -6.016 -9.314 1.00 74.88 90 LEU A N 1
ATOM 673 C CA . LEU A 1 90 ? 6.115 -6.156 -8.552 1.00 74.88 90 LEU A CA 1
ATOM 674 C C . LEU A 1 90 ? 7.270 -5.394 -9.220 1.00 74.88 90 LEU A C 1
ATOM 676 O O . LEU A 1 90 ? 8.103 -4.795 -8.542 1.00 74.88 90 LEU A O 1
ATOM 680 N N . HIS A 1 91 ? 7.275 -5.368 -10.552 1.00 74.12 91 HIS A N 1
ATOM 681 C CA . HIS A 1 91 ? 8.349 -4.824 -11.372 1.00 74.12 91 HIS A CA 1
ATOM 682 C C . HIS A 1 91 ? 7.770 -3.887 -12.450 1.00 74.12 91 HIS A C 1
ATOM 684 O O . HIS A 1 91 ? 7.524 -4.304 -13.582 1.00 74.12 91 HIS A O 1
ATOM 690 N N . PRO A 1 92 ? 7.513 -2.605 -12.127 1.00 74.25 92 PRO A N 1
ATOM 691 C CA . PRO A 1 92 ? 6.857 -1.657 -13.036 1.00 74.25 92 PRO A CA 1
ATOM 692 C C . PRO A 1 92 ? 7.574 -1.466 -14.380 1.00 74.25 92 PRO A C 1
ATOM 694 O O . PRO A 1 92 ? 6.951 -1.080 -15.365 1.00 74.25 92 PRO A O 1
ATOM 697 N N . GLN A 1 93 ? 8.876 -1.752 -14.442 1.00 72.50 93 GLN A N 1
ATOM 698 C CA . GLN A 1 93 ? 9.685 -1.696 -15.659 1.00 72.50 93 GLN A CA 1
ATOM 699 C C . GLN A 1 93 ? 9.353 -2.795 -16.684 1.00 72.50 93 GLN A C 1
ATOM 701 O O . GLN A 1 93 ? 9.670 -2.637 -17.862 1.00 72.50 93 GLN A O 1
ATOM 706 N N . GLU A 1 94 ? 8.681 -3.879 -16.283 1.00 72.38 94 GLU A N 1
ATOM 707 C CA . GLU A 1 94 ? 8.404 -5.030 -17.158 1.00 72.38 94 GLU A CA 1
ATOM 708 C C . GLU A 1 94 ? 7.439 -4.717 -18.302 1.00 72.38 94 GLU A C 1
ATOM 710 O O . GLU A 1 94 ? 7.459 -5.385 -19.334 1.00 72.38 94 GLU A O 1
ATOM 715 N N . ASN A 1 95 ? 6.623 -3.671 -18.163 1.00 71.81 95 ASN A N 1
ATOM 716 C CA . ASN A 1 95 ? 5.723 -3.211 -19.220 1.00 71.81 95 ASN A CA 1
ATOM 717 C C . ASN A 1 95 ? 6.367 -2.160 -20.146 1.00 71.81 95 ASN A C 1
ATOM 719 O O . ASN A 1 95 ? 5.660 -1.385 -20.790 1.00 71.81 95 ASN A O 1
ATOM 723 N N . GLY A 1 96 ? 7.703 -2.112 -20.204 1.00 71.81 96 GLY A N 1
ATOM 724 C CA . GLY A 1 96 ? 8.440 -1.136 -21.007 1.00 71.81 96 GLY A CA 1
ATOM 725 C C . GLY A 1 96 ? 8.364 0.284 -20.444 1.00 71.81 96 GLY A C 1
ATOM 726 O O . GLY A 1 96 ? 8.390 1.247 -21.208 1.00 71.81 96 GLY A O 1
ATOM 727 N N . GLY A 1 97 ? 8.214 0.419 -19.122 1.00 73.25 97 GLY A N 1
ATOM 728 C CA . GLY A 1 97 ? 8.108 1.717 -18.458 1.00 73.25 97 GLY A CA 1
ATOM 729 C C . GLY A 1 97 ? 6.815 2.463 -18.791 1.00 73.25 97 GLY A C 1
ATOM 730 O O . GLY A 1 97 ? 6.789 3.693 -18.750 1.00 73.25 97 GLY A O 1
ATOM 731 N N . ALA A 1 98 ? 5.731 1.749 -19.112 1.00 80.00 98 ALA A N 1
ATOM 732 C CA . ALA A 1 98 ? 4.441 2.362 -19.421 1.00 80.00 98 ALA A CA 1
ATOM 733 C C . ALA A 1 98 ? 3.955 3.263 -18.277 1.00 80.00 98 ALA A C 1
ATOM 735 O O . ALA A 1 98 ? 3.413 4.336 -18.529 1.00 80.00 98 ALA A O 1
ATOM 736 N N . LYS A 1 99 ? 4.238 2.883 -17.024 1.00 78.19 99 LYS A N 1
ATOM 737 C CA . LYS A 1 99 ? 3.918 3.708 -15.853 1.00 78.19 99 LYS A CA 1
ATOM 738 C C . LYS A 1 99 ? 4.733 5.001 -15.798 1.00 78.19 99 LYS A C 1
ATOM 740 O O . LYS A 1 99 ? 4.219 6.051 -15.425 1.00 78.19 99 LYS A O 1
ATOM 745 N N . CYS A 1 100 ? 5.987 4.965 -16.250 1.00 78.56 100 CYS A N 1
ATOM 746 C CA . CYS A 1 100 ? 6.845 6.147 -16.313 1.00 78.56 100 CYS A CA 1
ATOM 747 C C . CYS A 1 100 ? 6.269 7.223 -17.249 1.00 78.56 100 CYS A C 1
ATOM 749 O O . CYS A 1 100 ? 6.473 8.408 -16.995 1.00 78.56 100 CYS A O 1
ATOM 751 N N . LEU A 1 101 ? 5.513 6.833 -18.285 1.00 83.81 101 LEU A N 1
ATOM 752 C CA . LEU A 1 101 ? 4.862 7.758 -19.224 1.00 83.81 101 LEU A CA 1
ATOM 753 C C . LEU A 1 101 ? 3.741 8.597 -18.589 1.00 83.81 101 LEU A C 1
ATOM 755 O O . LEU A 1 101 ? 3.325 9.592 -19.177 1.00 83.81 101 LEU A O 1
ATOM 759 N N . GLU A 1 102 ? 3.246 8.232 -17.402 1.00 83.88 102 GLU A N 1
ATOM 760 C CA . GLU A 1 102 ? 2.239 9.036 -16.697 1.00 83.88 102 GLU A CA 1
ATOM 761 C C . GLU A 1 102 ? 2.827 10.344 -16.147 1.00 83.88 102 GLU A C 1
ATOM 763 O O . GLU A 1 102 ? 2.113 11.335 -15.997 1.00 83.88 102 GLU A O 1
ATOM 768 N N . CYS A 1 103 ? 4.133 10.364 -15.865 1.00 80.81 103 CYS A N 1
ATOM 769 C CA . CYS A 1 103 ? 4.838 11.517 -15.292 1.00 80.81 103 CYS A CA 1
ATOM 770 C C . CYS A 1 103 ? 5.951 12.066 -16.197 1.00 80.81 103 CYS A C 1
ATOM 772 O O . CYS A 1 103 ? 6.373 13.214 -16.039 1.00 80.81 103 CYS A O 1
ATOM 774 N N . HIS A 1 104 ? 6.434 11.263 -17.141 1.00 83.38 104 HIS A N 1
ATOM 775 C CA . HIS A 1 104 ? 7.534 11.591 -18.039 1.00 83.38 104 HIS A CA 1
ATOM 776 C C . HIS A 1 104 ? 7.088 11.529 -19.495 1.00 83.38 104 HIS A C 1
ATOM 778 O O . HIS A 1 104 ? 6.134 10.846 -19.858 1.00 83.38 104 HIS A O 1
ATOM 784 N N . LYS A 1 105 ? 7.778 12.273 -20.355 1.00 89.75 105 LYS A N 1
ATOM 785 C CA . LYS A 1 105 ? 7.505 12.259 -21.787 1.00 89.75 105 LYS A CA 1
ATOM 786 C C . LYS A 1 105 ? 8.087 10.985 -22.401 1.00 89.75 105 LYS A C 1
ATOM 788 O O . LYS A 1 105 ? 9.047 10.393 -21.917 1.00 89.75 105 LYS A O 1
ATOM 793 N N . SER A 1 106 ? 7.552 10.576 -23.544 1.00 88.75 106 SER A N 1
ATOM 794 C CA . SER A 1 106 ? 8.056 9.392 -24.252 1.00 88.75 106 SER A CA 1
ATOM 795 C C . SER A 1 106 ? 9.534 9.493 -24.649 1.00 88.75 106 SER A C 1
ATOM 797 O O . SER A 1 106 ? 10.205 8.473 -24.768 1.00 88.75 106 SER A O 1
ATOM 799 N N . GLU A 1 107 ? 10.049 10.711 -24.829 1.00 89.81 107 GLU A N 1
ATOM 800 C CA . GLU A 1 107 ? 11.443 10.980 -25.191 1.00 89.81 107 GLU A CA 1
ATOM 801 C C . GLU A 1 107 ? 12.441 10.776 -24.037 1.00 89.81 107 GLU A C 1
ATOM 803 O O . GLU A 1 107 ? 13.584 10.407 -24.301 1.00 89.81 107 GLU A O 1
ATOM 808 N N . ASP A 1 108 ? 12.038 10.976 -22.773 1.00 86.25 108 ASP A N 1
ATOM 809 C CA . ASP A 1 108 ? 12.932 10.853 -21.611 1.00 86.25 108 ASP A CA 1
ATOM 810 C C . ASP A 1 108 ? 12.779 9.535 -20.837 1.00 86.25 108 ASP A C 1
ATOM 812 O O . ASP A 1 108 ? 13.687 9.169 -20.088 1.00 86.25 108 ASP A O 1
ATOM 816 N N . VAL A 1 109 ? 11.700 8.775 -21.059 1.00 84.00 109 VAL A N 1
ATOM 817 C CA . VAL A 1 109 ? 11.497 7.453 -20.434 1.00 84.00 109 VAL A CA 1
ATOM 818 C C . VAL A 1 109 ? 12.659 6.475 -20.673 1.00 84.00 109 VAL A C 1
ATOM 820 O O . VAL A 1 109 ? 13.132 5.917 -19.684 1.00 84.00 109 VAL A O 1
ATOM 823 N N . PRO A 1 110 ? 13.204 6.293 -21.895 1.00 83.69 110 PRO A N 1
ATOM 824 C CA . PRO A 1 110 ? 14.301 5.343 -22.107 1.00 83.69 110 PRO A CA 1
ATOM 825 C C . PRO A 1 110 ? 15.548 5.663 -21.272 1.00 83.69 110 PRO A C 1
ATOM 827 O O . PRO A 1 110 ? 16.164 4.772 -20.697 1.00 83.69 110 PRO A O 1
ATOM 830 N N . ILE A 1 111 ? 15.895 6.948 -21.152 1.00 82.06 111 ILE A N 1
ATOM 831 C CA . ILE A 1 111 ? 17.046 7.394 -20.354 1.00 82.06 111 ILE A CA 1
ATOM 832 C C . ILE A 1 111 ? 16.778 7.174 -18.862 1.00 82.06 111 ILE A C 1
ATOM 834 O O . ILE A 1 111 ? 17.668 6.755 -18.127 1.00 82.06 111 ILE A O 1
ATOM 838 N N . ARG A 1 112 ? 15.547 7.423 -18.404 1.00 78.94 112 ARG A N 1
ATOM 839 C CA . ARG A 1 112 ? 15.154 7.168 -17.012 1.00 78.94 112 ARG A CA 1
ATOM 840 C C . ARG A 1 112 ? 15.192 5.691 -16.660 1.00 78.94 112 ARG A C 1
ATOM 842 O O . ARG A 1 112 ? 15.630 5.375 -15.564 1.00 78.94 112 ARG A O 1
ATOM 849 N N . MET A 1 113 ? 14.781 4.814 -17.572 1.00 77.69 113 MET A N 1
ATOM 850 C CA . MET A 1 113 ? 14.867 3.366 -17.375 1.00 77.69 113 MET A CA 1
ATOM 851 C C . MET A 1 113 ? 16.322 2.896 -17.264 1.00 77.69 113 MET A C 1
ATOM 853 O O . MET A 1 113 ? 16.633 2.149 -16.348 1.00 77.69 113 MET A O 1
ATOM 857 N N . ILE A 1 114 ? 17.221 3.402 -18.116 1.00 78.81 114 ILE A N 1
ATOM 858 C CA . ILE A 1 114 ? 18.663 3.099 -18.031 1.00 78.81 114 ILE A CA 1
ATOM 859 C C . ILE A 1 114 ? 19.249 3.571 -16.695 1.00 78.81 114 ILE A C 1
ATOM 861 O O . ILE A 1 114 ? 20.017 2.852 -16.062 1.00 78.81 114 ILE A O 1
ATOM 865 N N . ASN A 1 115 ? 18.891 4.778 -16.248 1.00 77.19 115 ASN A N 1
ATOM 866 C CA . ASN A 1 115 ? 19.354 5.286 -14.956 1.00 77.19 115 ASN A CA 1
ATOM 867 C C . ASN A 1 115 ? 18.785 4.461 -13.794 1.00 77.19 115 ASN A C 1
ATOM 869 O O . ASN A 1 115 ? 19.510 4.170 -12.854 1.00 77.19 115 ASN A O 1
ATOM 873 N N . PHE A 1 116 ? 17.511 4.066 -13.876 1.00 75.12 116 PHE A N 1
ATOM 874 C CA . PHE A 1 116 ? 16.858 3.209 -12.888 1.00 75.12 116 PHE A CA 1
ATOM 875 C C . PHE A 1 116 ? 17.578 1.862 -12.758 1.00 75.12 116 PHE A C 1
ATOM 877 O O . PHE A 1 116 ? 17.902 1.457 -11.649 1.00 75.12 116 PHE A O 1
ATOM 884 N N . GLU A 1 117 ? 17.881 1.203 -13.878 1.00 74.44 117 GLU A N 1
ATOM 885 C CA . GLU A 1 117 ? 18.671 -0.034 -13.926 1.00 74.44 117 GLU A CA 1
ATOM 886 C C . GLU A 1 117 ? 20.062 0.174 -13.298 1.00 74.44 117 GLU A C 1
ATOM 888 O O . GLU A 1 117 ? 20.430 -0.508 -12.344 1.00 74.44 117 GLU A O 1
ATOM 893 N N . ALA A 1 118 ? 20.793 1.213 -13.722 1.00 73.56 118 ALA A N 1
ATOM 894 C CA . ALA A 1 118 ? 22.125 1.532 -13.198 1.00 73.56 118 ALA A CA 1
ATOM 895 C C . ALA A 1 118 ? 22.145 1.860 -11.689 1.00 73.56 118 ALA A C 1
ATOM 897 O O . ALA A 1 118 ? 23.136 1.596 -10.997 1.00 73.56 118 ALA A O 1
ATOM 898 N N . ASP A 1 119 ? 21.056 2.423 -11.168 1.00 69.00 119 ASP A N 1
ATOM 899 C CA . ASP A 1 119 ? 20.881 2.763 -9.760 1.00 69.00 119 ASP A CA 1
ATOM 900 C C . ASP A 1 119 ? 20.329 1.596 -8.926 1.00 69.00 119 ASP A C 1
ATOM 902 O O . ASP A 1 119 ? 19.910 1.804 -7.793 1.00 69.00 119 ASP A O 1
ATOM 906 N N . GLY A 1 120 ? 20.411 0.354 -9.408 1.00 65.31 120 GLY A N 1
ATOM 907 C CA . GLY A 1 120 ? 20.014 -0.834 -8.644 1.00 65.31 120 GLY A CA 1
ATOM 908 C C . GLY A 1 120 ? 18.573 -1.278 -8.880 1.00 65.31 120 GLY A C 1
ATOM 909 O O . GLY A 1 120 ? 18.028 -2.018 -8.062 1.00 65.31 120 GLY A O 1
ATOM 910 N N . GLY A 1 121 ? 17.968 -0.838 -9.985 1.00 64.00 121 GLY A N 1
ATOM 911 C CA . GLY A 1 121 ? 16.827 -1.512 -10.591 1.00 64.00 121 GLY A CA 1
ATOM 912 C C . GLY A 1 121 ? 17.189 -2.925 -11.064 1.00 64.00 121 GLY A C 1
ATOM 913 O O . GLY A 1 121 ? 18.335 -3.358 -10.981 1.00 64.00 121 GLY A O 1
ATOM 914 N N . LEU A 1 122 ? 16.199 -3.682 -11.534 1.00 61.53 122 LEU A N 1
ATOM 915 C CA . LEU A 1 122 ? 16.415 -5.075 -11.938 1.00 61.53 122 LEU A CA 1
ATOM 916 C C . LEU A 1 122 ? 17.043 -5.168 -13.336 1.00 61.53 122 LEU A C 1
ATOM 918 O O . LEU A 1 122 ? 16.441 -4.698 -14.300 1.00 61.53 122 LEU A O 1
ATOM 922 N N . ASP A 1 123 ? 18.202 -5.832 -13.413 1.00 54.16 123 ASP A N 1
ATOM 923 C CA . ASP A 1 123 ? 18.991 -6.063 -14.639 1.00 54.16 123 ASP A CA 1
ATOM 924 C C . ASP A 1 123 ? 18.337 -7.071 -15.612 1.00 54.16 123 ASP A C 1
ATOM 926 O O . ASP A 1 123 ? 18.567 -7.024 -16.819 1.00 54.16 123 ASP A O 1
ATOM 930 N N . GLU A 1 124 ? 17.527 -8.014 -15.112 1.00 54.56 124 GLU A N 1
ATOM 931 C CA . GLU A 1 124 ? 16.885 -9.042 -15.940 1.00 54.56 124 GLU A CA 1
ATOM 932 C C . GLU A 1 124 ? 15.429 -9.270 -15.509 1.00 54.56 124 GLU A C 1
ATOM 934 O O . GLU A 1 124 ? 15.126 -9.570 -14.352 1.00 54.56 124 GLU A O 1
ATOM 939 N N . VAL A 1 125 ? 14.518 -9.098 -16.469 1.00 46.97 125 VAL A N 1
ATOM 940 C CA . VAL A 1 125 ? 13.070 -9.264 -16.309 1.00 46.97 125 VAL A CA 1
ATOM 941 C C . VAL A 1 125 ? 12.744 -10.749 -16.160 1.00 46.97 125 VAL A C 1
ATOM 943 O O . VAL A 1 125 ? 12.605 -11.471 -17.148 1.00 46.97 125 VAL A O 1
ATOM 946 N N . ILE A 1 126 ? 12.600 -11.218 -14.924 1.00 49.72 126 ILE A N 1
ATOM 947 C CA . ILE A 1 126 ? 11.942 -12.495 -14.646 1.00 49.72 126 ILE A CA 1
ATOM 948 C C . ILE A 1 126 ? 10.474 -12.166 -14.454 1.00 49.72 126 ILE A C 1
ATOM 950 O O . ILE A 1 126 ? 10.107 -11.854 -13.333 1.00 49.72 126 ILE A O 1
ATOM 954 N N . GLN A 1 127 ? 9.656 -12.246 -15.509 1.00 44.56 127 GLN A N 1
ATOM 955 C CA . GLN A 1 127 ? 8.213 -12.020 -15.384 1.00 44.56 127 GLN A CA 1
ATOM 956 C C . GLN A 1 127 ? 7.631 -12.888 -14.259 1.00 44.56 127 GLN A C 1
ATOM 958 O O . GLN A 1 127 ? 7.514 -14.107 -14.442 1.00 44.56 127 GLN A O 1
ATOM 963 N N . PRO A 1 128 ? 7.209 -12.318 -13.120 1.00 53.09 128 PRO A N 1
ATOM 964 C CA . PRO A 1 128 ? 6.229 -12.972 -12.293 1.00 53.09 128 PRO A CA 1
ATOM 965 C C . PRO A 1 128 ? 4.881 -12.686 -12.957 1.00 53.09 128 PRO A C 1
ATOM 967 O O . PRO A 1 128 ? 4.568 -11.550 -13.315 1.00 53.09 128 PRO A O 1
ATOM 970 N N . GLU A 1 129 ? 4.053 -13.711 -13.135 1.00 56.94 129 GLU A N 1
ATOM 971 C CA . GLU A 1 129 ? 2.645 -13.469 -13.445 1.00 56.94 129 GLU A CA 1
ATOM 972 C C . GLU A 1 129 ? 2.098 -12.453 -12.430 1.00 56.94 129 GLU A C 1
ATOM 974 O O . GLU A 1 129 ? 2.371 -12.569 -11.229 1.00 56.94 129 GLU A O 1
ATOM 979 N N . ALA A 1 130 ? 1.383 -11.428 -12.916 1.00 56.97 130 ALA A N 1
ATOM 980 C CA . ALA A 1 130 ? 0.755 -10.429 -12.054 1.00 56.97 130 ALA A CA 1
ATOM 981 C C . ALA A 1 130 ? 0.052 -11.140 -10.894 1.00 56.97 130 ALA A C 1
ATOM 983 O O . ALA A 1 130 ? -0.563 -12.186 -11.113 1.00 56.97 130 ALA A O 1
ATOM 984 N N . TYR A 1 131 ? 0.150 -10.603 -9.672 1.00 58.50 131 TYR A N 1
ATOM 985 C CA . TYR A 1 131 ? -0.444 -11.262 -8.513 1.00 58.50 131 TYR A CA 1
ATOM 986 C C . TYR A 1 131 ? -1.954 -11.424 -8.729 1.00 58.50 131 TYR A C 1
ATOM 988 O O . TYR A 1 131 ? -2.740 -10.480 -8.613 1.00 58.50 131 TYR A O 1
ATOM 996 N N . LEU A 1 132 ? -2.346 -12.649 -9.066 1.00 58.53 132 LEU A N 1
ATOM 997 C CA . LEU A 1 132 ? -3.721 -13.097 -9.101 1.00 58.53 132 LEU A CA 1
ATOM 998 C C . LEU A 1 132 ? -3.955 -13.801 -7.766 1.00 58.53 132 LEU A C 1
ATOM 1000 O O . LEU A 1 132 ? -3.328 -14.835 -7.515 1.00 58.53 132 LEU A O 1
ATOM 1004 N N . PRO A 1 133 ? -4.802 -13.259 -6.876 1.00 58.91 133 PRO A N 1
ATOM 1005 C CA . PRO A 1 133 ? -5.088 -13.939 -5.626 1.00 58.91 133 PRO A CA 1
ATOM 1006 C C . PRO A 1 133 ? -5.646 -15.337 -5.930 1.00 58.91 133 PRO A C 1
ATOM 1008 O O . PRO A 1 133 ? -6.527 -15.500 -6.775 1.00 58.91 133 PRO A O 1
ATOM 1011 N N . CYS A 1 134 ? -5.121 -16.356 -5.242 1.00 53.34 134 CYS A N 1
ATOM 1012 C CA . CYS A 1 134 ? -5.523 -17.759 -5.427 1.00 53.34 134 CYS A CA 1
ATOM 1013 C C . CYS A 1 134 ? -7.006 -18.014 -5.102 1.00 53.34 134 CYS A C 1
ATOM 1015 O O . CYS A 1 134 ? -7.551 -19.065 -5.430 1.00 53.34 134 CYS A O 1
ATOM 1017 N N . GLU A 1 135 ? -7.656 -17.053 -4.456 1.00 62.78 135 GLU A N 1
ATOM 1018 C CA . GLU A 1 135 ? -9.046 -17.085 -4.050 1.00 62.78 135 GLU A CA 1
ATOM 1019 C C . GLU A 1 135 ? -9.684 -15.769 -4.498 1.00 62.78 135 GLU A C 1
ATOM 1021 O O . GLU A 1 135 ? -9.084 -14.703 -4.345 1.00 62.78 135 GLU A O 1
ATOM 1026 N N . LYS A 1 136 ? -10.881 -15.825 -5.098 1.00 52.12 136 LYS A N 1
ATOM 1027 C CA . LYS A 1 136 ? -11.630 -14.600 -5.396 1.00 52.12 136 LYS A CA 1
ATOM 1028 C C . LYS A 1 136 ? -11.819 -13.876 -4.074 1.00 52.12 136 LYS A C 1
ATOM 1030 O O . LYS A 1 136 ? -12.529 -14.381 -3.211 1.00 52.12 136 LYS A O 1
ATOM 1035 N N . THR A 1 137 ? -11.203 -12.710 -3.931 1.00 50.06 137 THR A N 1
ATOM 1036 C CA . THR A 1 137 ? -11.529 -11.789 -2.855 1.00 50.06 137 THR A CA 1
ATOM 1037 C C . THR A 1 137 ? -13.016 -11.503 -2.975 1.00 50.06 137 THR A C 1
ATOM 1039 O O . THR A 1 137 ? -13.465 -10.802 -3.885 1.00 50.06 137 THR A O 1
ATOM 1042 N N . GLU A 1 138 ? -13.814 -12.102 -2.091 1.00 57.09 138 GLU A N 1
ATOM 1043 C CA . GLU A 1 138 ? -15.135 -11.570 -1.835 1.00 57.09 138 GLU A CA 1
ATOM 1044 C C . GLU A 1 138 ? -14.879 -10.128 -1.421 1.00 57.09 138 GLU A C 1
ATOM 1046 O O . GLU A 1 138 ? -14.248 -9.870 -0.394 1.00 57.09 138 GLU A O 1
ATOM 1051 N N . ALA A 1 139 ? -15.311 -9.184 -2.258 1.00 55.62 139 ALA A N 1
ATOM 1052 C CA . ALA A 1 139 ? -15.485 -7.796 -1.874 1.00 55.62 139 ALA A CA 1
ATOM 1053 C C . ALA A 1 139 ? -16.599 -7.777 -0.819 1.00 55.62 139 ALA A C 1
ATOM 1055 O O . ALA A 1 139 ? -17.730 -7.364 -1.069 1.00 55.62 139 ALA A O 1
ATOM 1056 N N . GLY A 1 140 ? -16.301 -8.360 0.340 1.00 47.41 140 GLY A N 1
ATOM 1057 C CA . GLY A 1 140 ? -17.158 -8.458 1.488 1.00 47.41 140 GLY A CA 1
ATOM 1058 C C . GLY A 1 140 ? -17.257 -7.055 2.025 1.00 47.41 140 GLY A C 1
ATOM 1059 O O . GLY A 1 140 ? -16.495 -6.656 2.908 1.00 47.41 140 GLY A O 1
ATOM 1060 N N . PHE A 1 141 ? -18.201 -6.295 1.469 1.00 52.00 141 PHE A N 1
ATOM 1061 C CA . PHE A 1 141 ? -18.883 -5.292 2.257 1.00 52.00 141 PHE A CA 1
ATOM 1062 C C . PHE A 1 141 ? -19.215 -5.970 3.586 1.00 52.00 141 PHE A C 1
ATOM 1064 O O . PHE A 1 141 ? -19.799 -7.060 3.559 1.00 52.00 141 PHE A O 1
ATOM 1071 N N . PRO A 1 142 ? -18.779 -5.411 4.728 1.00 55.72 142 PRO A N 1
ATOM 1072 C CA . PRO A 1 142 ? -19.066 -6.026 6.008 1.00 55.72 142 PRO A CA 1
ATOM 1073 C C . PRO A 1 142 ? -20.573 -6.234 6.069 1.00 55.72 142 PRO A C 1
ATOM 1075 O O . PRO A 1 142 ? -21.333 -5.294 5.821 1.00 55.72 142 PRO A O 1
ATOM 1078 N N . GLU A 1 143 ? -20.989 -7.475 6.325 1.00 56.72 143 GLU A N 1
ATOM 1079 C CA . GLU A 1 143 ? -22.388 -7.800 6.550 1.00 56.72 143 GLU A CA 1
ATOM 1080 C C . GLU A 1 143 ? -22.893 -6.786 7.573 1.00 56.72 143 GLU A C 1
ATOM 1082 O O . GLU A 1 143 ? -22.347 -6.681 8.679 1.00 56.72 143 GLU A O 1
ATOM 1087 N N . VAL A 1 144 ? -23.838 -5.938 7.154 1.00 58.62 144 VAL A N 1
ATOM 1088 C CA . VAL A 1 144 ? -24.396 -4.907 8.021 1.00 58.62 144 VAL A CA 1
ATOM 1089 C C . VAL A 1 144 ? -25.099 -5.674 9.118 1.00 58.62 144 VAL A C 1
ATOM 1091 O O . VAL A 1 144 ? -26.214 -6.153 8.940 1.00 58.62 144 VAL A O 1
ATOM 1094 N N . ARG A 1 145 ? -24.399 -5.864 10.238 1.00 60.78 145 ARG A N 1
ATOM 1095 C CA . ARG A 1 145 ? -24.935 -6.548 11.400 1.00 60.78 145 ARG A CA 1
ATOM 1096 C C . ARG A 1 145 ? -26.167 -5.757 11.794 1.00 60.78 145 ARG A C 1
ATOM 1098 O O . ARG A 1 145 ? -26.027 -4.631 12.271 1.00 60.78 145 ARG A O 1
ATOM 1105 N N . GLU A 1 146 ? -27.353 -6.311 11.554 1.00 62.97 146 GLU A N 1
ATOM 1106 C CA . GLU A 1 146 ? -28.589 -5.718 12.044 1.00 62.97 146 GLU A CA 1
ATOM 1107 C C . GLU A 1 146 ? -28.446 -5.610 13.557 1.00 62.97 146 GLU A C 1
ATOM 1109 O O . GLU A 1 146 ? -28.485 -6.592 14.304 1.00 62.97 146 GLU A O 1
ATOM 1114 N N . VAL A 1 147 ? -28.166 -4.395 14.017 1.00 65.44 147 VAL A N 1
ATOM 1115 C CA . VAL A 1 147 ? -28.011 -4.125 15.431 1.00 65.44 147 VAL A CA 1
ATOM 1116 C C . VAL A 1 147 ? -29.410 -4.248 16.004 1.00 65.44 147 VAL A C 1
ATOM 1118 O O . VAL A 1 147 ? -30.239 -3.362 15.812 1.00 65.44 147 VAL A O 1
ATOM 1121 N N . ASN A 1 148 ? -29.692 -5.365 16.674 1.00 70.94 148 ASN A N 1
ATOM 1122 C CA . ASN A 1 148 ? -30.958 -5.543 17.365 1.00 70.94 148 ASN A CA 1
ATOM 1123 C C . ASN A 1 148 ? -31.073 -4.434 18.422 1.00 70.94 148 ASN A C 1
ATOM 1125 O O . ASN A 1 148 ? -30.452 -4.489 19.488 1.00 70.94 148 ASN A O 1
ATOM 1129 N N . THR A 1 149 ? -31.847 -3.401 18.094 1.00 72.38 149 THR A N 1
ATOM 1130 C CA . THR A 1 149 ? -32.013 -2.170 18.876 1.00 72.38 149 THR A CA 1
ATOM 1131 C C . THR A 1 149 ? -32.486 -2.455 20.299 1.00 72.38 149 THR A C 1
ATOM 1133 O O . THR A 1 149 ? -32.205 -1.683 21.215 1.00 72.38 149 THR A O 1
ATOM 1136 N N . LEU A 1 150 ? -33.147 -3.594 20.503 1.00 69.25 150 LEU A N 1
ATOM 1137 C CA . LEU A 1 150 ? -33.642 -4.064 21.789 1.00 69.25 150 LEU A CA 1
ATOM 1138 C C . LEU A 1 150 ? -32.494 -4.464 22.731 1.00 69.25 150 LEU A C 1
ATOM 1140 O O . LEU A 1 150 ? -32.529 -4.136 23.916 1.00 69.25 150 LEU A O 1
ATOM 1144 N N . ILE A 1 151 ? -31.439 -5.092 22.202 1.00 70.06 151 ILE A N 1
ATOM 1145 C CA . ILE A 1 151 ? -30.247 -5.476 22.977 1.00 70.06 151 ILE A CA 1
ATOM 1146 C C . ILE A 1 151 ? -29.421 -4.233 23.325 1.00 70.06 151 ILE A C 1
ATOM 1148 O O . ILE A 1 151 ? -28.998 -4.067 24.470 1.00 70.06 151 ILE A O 1
ATOM 1152 N N . THR A 1 152 ? -29.245 -3.319 22.368 1.00 74.81 152 THR A N 1
ATOM 1153 C CA . THR A 1 152 ? -28.474 -2.081 22.570 1.00 74.81 152 THR A CA 1
ATOM 1154 C C . THR A 1 152 ? -29.114 -1.169 23.616 1.00 74.81 152 THR A C 1
ATOM 1156 O O . THR A 1 152 ? -28.418 -0.559 24.428 1.00 74.81 152 THR A O 1
ATOM 1159 N N . ASN A 1 153 ? -30.448 -1.121 23.653 1.00 83.31 153 ASN A N 1
ATOM 1160 C CA . ASN A 1 153 ? -31.197 -0.225 24.532 1.00 83.31 153 ASN A CA 1
ATOM 1161 C C . ASN A 1 153 ? -31.662 -0.872 25.848 1.00 83.31 153 ASN A C 1
ATOM 1163 O O . ASN A 1 153 ? -32.325 -0.210 26.649 1.00 83.31 153 ASN A O 1
ATOM 1167 N N . TRP A 1 154 ? -31.288 -2.126 26.127 1.00 86.25 154 TRP A N 1
ATOM 1168 C CA . TRP A 1 154 ? -31.705 -2.854 27.335 1.00 86.25 154 TRP A CA 1
ATOM 1169 C C . TRP A 1 154 ? -31.429 -2.079 28.633 1.00 86.25 154 TRP A C 1
ATOM 1171 O O . TRP A 1 154 ? -32.279 -2.013 29.519 1.00 86.25 154 TRP A O 1
ATOM 1181 N N . LYS A 1 155 ? -30.267 -1.419 28.735 1.00 84.25 155 LYS A N 1
ATOM 1182 C CA . LYS A 1 155 ? -29.896 -0.627 29.923 1.00 84.25 155 LYS A CA 1
ATOM 1183 C C . LYS A 1 155 ? -30.860 0.542 30.175 1.00 84.25 155 LYS A C 1
ATOM 1185 O O . LYS A 1 155 ? -31.210 0.802 31.324 1.00 84.25 155 LYS A O 1
ATOM 1190 N N . TRP A 1 156 ? -31.322 1.207 29.115 1.00 85.62 156 TRP A N 1
ATOM 1191 C CA . TRP A 1 156 ? -32.295 2.299 29.207 1.00 85.62 156 TRP A CA 1
ATOM 1192 C C . TRP A 1 156 ? -33.692 1.793 29.562 1.00 85.62 156 TRP A C 1
ATOM 1194 O O . TRP A 1 156 ? -34.363 2.413 30.383 1.00 85.62 156 TRP A O 1
ATOM 1204 N N . LEU A 1 157 ? -34.105 0.645 29.015 1.00 86.06 157 LEU A N 1
ATOM 1205 C CA . LEU A 1 157 ? -35.382 0.007 29.355 1.00 86.06 157 LEU A CA 1
ATOM 1206 C C . LEU A 1 157 ? -35.445 -0.393 30.832 1.00 86.06 157 LEU A C 1
ATOM 1208 O O . LEU A 1 157 ? -36.430 -0.101 31.508 1.00 86.06 157 LEU A O 1
ATOM 1212 N N . VAL A 1 158 ? -34.375 -1.001 31.351 1.00 87.50 158 VAL A N 1
ATOM 1213 C CA . VAL A 1 158 ? -34.272 -1.346 32.775 1.00 87.50 158 VAL A CA 1
ATOM 1214 C C . VAL A 1 158 ? -34.317 -0.082 33.638 1.00 87.50 158 VAL A C 1
ATOM 1216 O O . VAL A 1 158 ? -35.076 -0.029 34.605 1.00 87.50 158 VAL A O 1
ATOM 1219 N N . GLY A 1 159 ? -33.567 0.962 33.271 1.00 89.25 159 GLY A N 1
ATOM 1220 C CA . GLY A 1 159 ? -33.593 2.245 33.979 1.00 89.25 159 GLY A CA 1
ATOM 1221 C C . GLY A 1 159 ? -34.983 2.893 34.003 1.00 89.25 159 GLY A C 1
ATOM 1222 O O . GLY A 1 159 ? -35.449 3.316 35.062 1.00 89.25 159 GLY A O 1
ATOM 1223 N N . ALA A 1 160 ? -35.677 2.912 32.862 1.00 89.44 160 ALA A N 1
ATOM 1224 C CA . ALA A 1 160 ? -37.031 3.448 32.743 1.00 89.44 160 ALA A CA 1
ATOM 1225 C C . ALA A 1 160 ? -38.042 2.665 33.595 1.00 89.44 160 ALA A C 1
ATOM 1227 O O . ALA A 1 160 ? -38.886 3.273 34.252 1.00 89.44 160 ALA A O 1
ATOM 1228 N N . PHE A 1 161 ? -37.928 1.333 33.643 1.00 92.94 161 PHE A N 1
ATOM 1229 C CA . PHE A 1 161 ? -38.794 0.484 34.461 1.00 92.94 161 PHE A CA 1
ATOM 1230 C C . PHE A 1 161 ? -38.678 0.809 35.958 1.00 92.94 161 PHE A C 1
ATOM 1232 O O . PHE A 1 161 ? -39.691 0.993 36.632 1.00 92.94 161 PHE A O 1
ATOM 1239 N N . PHE A 1 162 ? -37.453 0.953 36.477 1.00 92.50 162 PHE A N 1
ATOM 1240 C CA . PHE A 1 162 ? -37.239 1.319 37.881 1.00 92.50 162 PHE A CA 1
ATOM 1241 C C . PHE A 1 162 ? -37.693 2.747 38.195 1.00 92.50 162 PHE A C 1
ATOM 1243 O O . PHE A 1 162 ? -38.324 2.969 39.228 1.00 92.50 162 PHE A O 1
ATOM 1250 N N . ALA A 1 163 ? -37.417 3.706 37.307 1.00 91.31 163 ALA A N 1
ATOM 1251 C CA . ALA A 1 163 ? -37.852 5.090 37.483 1.00 91.31 163 ALA A CA 1
ATOM 1252 C C . ALA A 1 163 ? -39.386 5.206 37.509 1.00 91.31 163 ALA A C 1
ATOM 1254 O O . ALA A 1 163 ? -39.946 5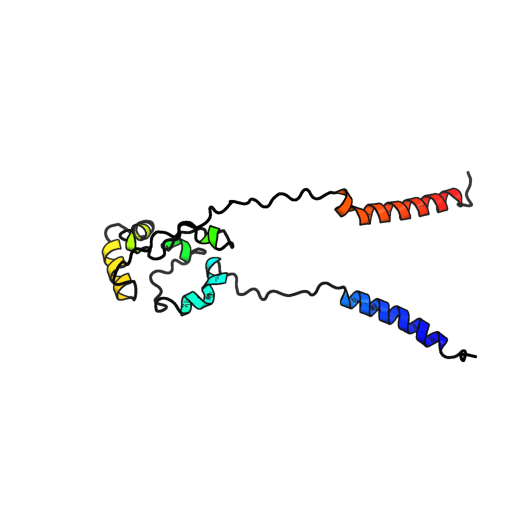.876 38.377 1.00 91.31 163 ALA A O 1
ATOM 1255 N N . PHE A 1 164 ? -40.072 4.506 36.603 1.00 92.25 164 PHE A N 1
ATOM 1256 C CA . PHE A 1 164 ? -41.531 4.477 36.554 1.00 92.25 164 PHE A CA 1
ATOM 1257 C C . PHE A 1 164 ? -42.139 3.765 37.770 1.00 92.25 164 PHE A C 1
ATOM 1259 O O . PHE A 1 164 ? -43.097 4.263 38.358 1.00 92.25 164 PHE A O 1
ATOM 1266 N N . GLY A 1 165 ? -41.552 2.644 38.202 1.00 92.81 165 GLY A N 1
ATOM 1267 C CA . GLY A 1 165 ? -41.966 1.951 39.422 1.00 92.81 165 GLY A CA 1
ATOM 1268 C C . GLY A 1 165 ? -41.831 2.830 40.668 1.00 92.81 165 GLY A C 1
ATOM 1269 O O . GLY A 1 165 ? -42.759 2.905 41.472 1.00 92.81 165 GLY A O 1
ATOM 1270 N N . LEU A 1 166 ? -40.716 3.556 40.798 1.00 91.19 166 LEU A N 1
ATOM 1271 C CA . LEU A 1 166 ? -40.511 4.517 41.883 1.00 91.19 166 LEU A CA 1
ATOM 1272 C C . LEU A 1 166 ? -41.552 5.642 41.841 1.00 91.19 166 LEU A C 1
ATOM 1274 O O . LEU A 1 166 ? -42.128 5.978 42.874 1.00 91.19 166 LEU A O 1
ATOM 1278 N N . TRP A 1 167 ? -41.829 6.197 40.658 1.00 92.94 167 TRP A N 1
ATOM 1279 C CA . TRP A 1 167 ? -42.850 7.229 40.485 1.00 92.94 167 TRP A CA 1
ATOM 1280 C C . TRP A 1 167 ? -44.244 6.737 40.893 1.00 92.94 167 TRP A C 1
ATOM 1282 O O . TRP A 1 167 ? -44.924 7.423 41.652 1.00 92.94 167 TRP A O 1
ATOM 1292 N N . LEU A 1 168 ? -44.648 5.531 40.478 1.00 92.00 168 LEU A N 1
ATOM 1293 C CA . LEU A 1 168 ? -45.930 4.945 40.881 1.00 92.00 168 LEU A CA 1
ATOM 1294 C C . LEU A 1 168 ? -46.032 4.772 42.396 1.00 92.00 168 LEU A C 1
ATOM 1296 O O . LEU A 1 168 ? -47.056 5.119 42.978 1.00 92.00 168 LEU A O 1
ATOM 1300 N N . VAL A 1 169 ? -44.978 4.277 43.048 1.00 90.12 169 VAL A N 1
ATOM 1301 C CA . VAL A 1 169 ? -44.946 4.161 44.513 1.00 90.12 169 VAL A CA 1
ATOM 1302 C C . VAL A 1 169 ? -45.110 5.538 45.158 1.00 90.12 169 VAL A C 1
ATOM 1304 O O . VAL A 1 169 ? -45.935 5.698 46.051 1.00 90.12 169 VAL A O 1
ATOM 1307 N N . LEU A 1 170 ? -44.396 6.557 44.679 1.00 87.56 170 LEU A N 1
ATOM 1308 C CA . LEU A 1 170 ? -44.526 7.917 45.206 1.00 87.56 170 LEU A CA 1
ATOM 1309 C C . LEU A 1 170 ? -45.933 8.494 45.004 1.00 87.56 170 LEU A C 1
ATOM 1311 O O . LEU A 1 170 ? -46.441 9.148 45.906 1.00 87.56 170 LEU A O 1
ATOM 1315 N N . VAL A 1 171 ? -46.581 8.232 43.867 1.00 85.44 171 VAL A N 1
ATOM 1316 C CA . VAL A 1 171 ? -47.952 8.688 43.591 1.00 85.44 171 VAL A CA 1
ATOM 1317 C C . VAL A 1 171 ? -48.970 7.969 44.476 1.00 85.44 171 VAL A C 1
ATOM 1319 O O . VAL A 1 171 ? -49.806 8.623 45.095 1.00 85.44 171 VAL A O 1
ATOM 1322 N N . PHE A 1 172 ? -48.899 6.639 44.582 1.00 83.06 172 PHE A N 1
ATOM 1323 C CA . PHE A 1 172 ? -49.863 5.853 45.360 1.00 83.06 172 PHE A CA 1
ATOM 1324 C C . PHE A 1 172 ? -49.716 6.030 46.874 1.00 83.06 172 PHE A C 1
ATOM 1326 O O . PHE A 1 172 ? -50.708 5.922 47.594 1.00 83.06 172 PHE A O 1
ATOM 1333 N N . PHE A 1 173 ? -48.504 6.307 47.355 1.00 81.75 173 PHE A N 1
ATOM 1334 C CA . PHE A 1 173 ? -48.218 6.523 48.775 1.00 81.75 173 PHE A CA 1
ATOM 1335 C C . PHE A 1 173 ? -48.024 8.001 49.136 1.00 81.75 173 PHE A C 1
ATOM 1337 O O . PHE A 1 173 ? -47.655 8.306 50.271 1.00 81.75 173 PHE A O 1
ATOM 1344 N N . SER A 1 174 ? -48.293 8.928 48.208 1.00 78.38 174 SER A N 1
ATOM 1345 C CA . SER A 1 174 ? -48.290 10.356 48.516 1.00 78.38 174 SER A CA 1
ATOM 1346 C C . SER A 1 174 ? -49.386 10.655 49.549 1.00 78.38 174 SER A C 1
ATOM 1348 O O . SER A 1 174 ? -50.559 10.363 49.302 1.00 78.38 174 SER A O 1
ATOM 1350 N N . PRO A 1 175 ? -49.049 11.264 50.701 1.00 75.56 175 PRO A N 1
ATOM 1351 C CA . PRO A 1 175 ? -50.024 11.648 51.722 1.00 75.56 175 PRO A CA 1
ATOM 1352 C C . PRO A 1 175 ? -50.921 12.815 51.278 1.00 75.56 175 PRO A C 1
ATOM 1354 O O . PRO A 1 175 ? -51.888 13.143 51.963 1.00 75.56 175 PRO A O 1
ATOM 1357 N N . LEU A 1 176 ? -50.620 13.433 50.132 1.00 64.38 176 LEU A N 1
ATOM 1358 C CA . LEU A 1 176 ? -51.456 14.444 49.500 1.00 64.38 176 LEU A CA 1
ATOM 1359 C C . LEU A 1 176 ? -52.423 13.749 48.534 1.00 64.38 176 LEU A C 1
ATOM 1361 O O . LEU A 1 176 ? -52.144 13.614 47.343 1.00 64.38 176 LEU A O 1
ATOM 1365 N N . LYS A 1 177 ? -53.558 13.285 49.067 1.00 56.16 177 LYS A N 1
ATOM 1366 C CA . LYS A 1 177 ? -54.761 13.069 48.250 1.00 56.16 177 LYS A CA 1
ATOM 1367 C C . LYS A 1 177 ? -55.329 14.434 47.824 1.00 56.16 177 LYS A C 1
ATOM 1369 O O . LYS A 1 177 ? -55.186 15.380 48.601 1.00 56.16 177 LYS A O 1
ATOM 1374 N N . PRO A 1 178 ? -55.961 14.548 46.640 1.00 59.06 178 PRO A N 1
ATOM 1375 C CA . PRO A 1 178 ? -56.893 15.646 46.400 1.00 59.06 178 PRO A CA 1
ATOM 1376 C C . PRO A 1 178 ? -58.025 15.640 47.437 1.00 59.06 178 PRO A C 1
ATOM 1378 O O . PRO A 1 178 ? -58.399 14.534 47.904 1.00 59.06 178 PRO A O 1
#

Radius of gyration: 32.58 Å; chains: 1; bounding box: 79×33×96 Å

Sequence (178 aa):
MFAKTNRWIFVSMIPLLMALAVILSLPAQASAQTAGTSDNTCLTCHEDLYYLHDSGKLCCITTHADHCAGCHEGNPTSMKKEESHLGLLLHPQENGGAKCLECHKSEDVPIRMINFEADGGLDEVIQPEAYLPCEKTEAGFPEVREVNTLITNWKWLVGAFFAFGLWLVLVFFSPLKP

Secondary structure (DSSP, 8-state):
---TTSHHHHHHHHHHHHHHHHHHTS------------S-STHHHHTTHHHHSSTT------S-TTTTHHHH-S-TT--SHHHHTTT--S-GGGGSSTGGGGTS-TTTHHHHHHHHHHTT--SS---------SS-------------HHHHTHHHHHHHHHHHHHHHHHHHT-S---

Foldseek 3Di:
DPDPPCPVVVVVVVVVVVVVVVVVPPPPPDDDPPPDPQLFLVCVVCVVVCVPPFDVQDQDDDVHSHSQCLQQNADRPDPDPCRRLVQGHPASCPVVVPSVVVPDPPVCSVVSVVVCVVSRHDPDDPDDPRDDPPDPPPPCPDPPPPPPVCVVCVVVVVVVVVVVVVVVCCVVPPPDDD

=== Feature glossary ===
Key to the feature types in this record:

— What the protein is —

Primary structure: the covalent order of the twenty standard amino acids along the backbone. Two proteins with the same sequence will (almost always) fold to the same structure; two with 30% identity often share a fold but not the details.

Database cross-references. InterPro integrates a dozen domain/family signature databases into unified entries with residue-range hits. GO terms attach function/process/location labels with evidence codes. CATH codes position the fold in a four-level structural taxonomy. Organism is the NCBI-taxonomy species name.

— Where its atoms are —

The mmCIF block holds the 3D Cartesian coordinates of each backbone atom (N, Cα, C, O) in ångströms. mmCIF is the PDB's canonical archive format — a tagged-loop text representation of the atomic model.

Six rendered views show the 3D structure from the faces of a cube — i.e. along ±x, ±y, ±z. Rendering representation is drawn randomly per protein from cartoon (secondary-structure ribbons), sticks (backbone bonds), or molecular surface; coloring is either N→C rainbow (blue at the N-terminus through red at the C-terminus) or one color per chain.

— Local backbone conformation —

DSSP 8-state secondary structure assigns each residue one of H (α-helix), G (3₁₀-helix), I (π-helix), E (extended β-strand), B (isolated β-bridge), T (hydrogen-bonded turn), S (bend), or '-' (coil). The assignment is computed from backbone hydrogen-bond geometry via the Kabsch–Sander algorithm.

P-SEA three-state annotation labels each residue as helix, strand, or coil based purely on the geometry of the Cα trace. It serves as a fallback when the full backbone (and thus DSSP) is unavailable.

The φ/ψ torsion pair specifies the backbone conformation at each residue. φ rotates about the N–Cα bond, ψ about the Cα–C bond. Steric clashes forbid most of the (φ, ψ) plane — the allowed regions (α-helix basin, β-sheet basin, left-handed helix) are the Ramachandran-allowed regions.

— Global shape and packing —

The geometric summary reports three shape descriptors. Rg (radius of gyration) measures how spread out the Cα atoms are about their centre of mass; compact globular proteins have small Rg, elongated or unfolded ones large. Cα contacts (<8 Å, |i−j|>4) count long-range residue pairs in spatial proximity — high for tightly packed folds, near zero for rods or random coil. The bounding-box extents give the protein's footprint along x, y, z in Å.

Accessible surface area quantifies burial. A residue with SASA near zero is packed into the hydrophobic core; one with SASA >100 Å² sits on the surface. Computed here via the Shrake–Rupley numerical algorithm with a 1.4 Å probe.

Plot images: a contact map (which residues are close in 3D, as an N×N binary image), a Ramachandran scatter (backbone torsion angles, revealing secondary-structure composition at a glance), and — for AlphaFold structures — a PAE heatmap (pairwise prediction confidence).

— Structural neighborhood —

The Foldseek 3Di string encodes local tertiary geometry as a 20-letter alphabet — one character per residue — derived from the relative positions of nearby Cα atoms. Unlike the amino-acid sequence, 3Di is a direct function of the 3D structure, so two proteins with the same fold have similar 3Di strings even at low sequence identity.

Nearest PDB neighbors are the top structural matches found by Foldseek when searching this structure against the entire Protein Data Bank. Each hit reports a TM-score (0 to 1; >0.5 almost always implies the same fold) and an E-value. These are *structural* homologs — they may share no detectable sequence similarity.

— Confidence and disorder —

For AlphaFold models, the B-factor field carries pLDDT — the model's own estimate of local accuracy on a 0–100 scale. Regions with pLDDT<50 should be treated as essentially unmodeled; they often correspond to intrinsically disordered segments.

B-factor (Debye–Waller factor) reflects atomic displacement in the crystal lattice. It is an experimental observable (units Å²), not a prediction; low values mean the atom is pinned down, high values mean it moves or is heterogeneous across the crystal.

Predicted alig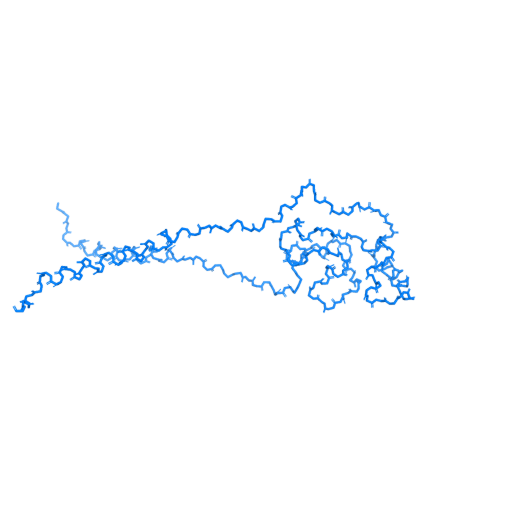ned error is AlphaFold's pairwise confidence. Unlike pLDDT (per-residue), PAE is per-residue-pair and captures whether two parts of the structure are correctly placed relative to each other. Units are ångströms of expected positional error.